Protein AF-A0A7D9DYB0-F1 (afdb_monomer_lite)

Secondary structure (DSSP, 8-state):
--TTS--SS--TTS-HHHHHHHHHHHH--SSSPPPHHHHHHHHHHHTS-TT-PPPPSSTTSPPPHHHHHHHHHHHHHHHHHHHHHHT-SSS---TTT-SSPPEE-TTT--EE-----HHHHHHHHHHHHHTT-STT--THHHHHHHT-GGG---HHHHHTTTTT-HHHHHHHT-HHHHHHHHHHT-HHHHHHHHHHHHHHHHHH-SS--HHHHHHHHHHHHHHHHHHH-TTTTT---GGG--TT-

Foldseek 3Di:
DPPVPFDPDDDPLDDRVLVVQLVCQQVVDPPHGDPSQVSLLVSLQVLAPPVDRFDFLDPPDDDDSVRSVVQVVVLSVLLVVLVVQQPDPPHHDDQLVDLDDADADPVPRDGDDDQDDLLVVLLVVLVCVLVPVQPPADLVLVVVLCVDVQLQQHPCLNNVVPSSDSVSSVSCLGPSSLVSCVVVVVVVNSLVSPLSNQQSVLSVPPDDDPVSSVVSVVSNVVSVCCPQPVCCVVGRNSSSTNPSD

Sequence (245 aa):
MDPNGNPIKRHPSVPLEDVICLHEFMSSGADEPMPFYNALLLLRRTLFPFCHDPYPWVKRRQETTGEVLKSLMAIYLYRARLQELKSNTDDPADFFNHMYQPEKDVRTNEVVHHREDHNHLLKRLISRLREGYIPNFDLRCLREALCDPSTGLTYEALTGKNKQSVPDCERMILRGVVQFLKMRGYKNEARVLEIFRQWHLAADGRGICEEDRSRYFKEMKDWILDNWMPWHMADSDYSFLDVNR

Organism: Paramuricea clavata (NCBI:txid317549)

pLDDT: mean 90.29, std 7.62, range [54.56, 98.25]

Structure (mmCIF, N/CA/C/O backbone):
data_AF-A0A7D9DYB0-F1
#
_entry.id   AF-A0A7D9DYB0-F1
#
loop_
_atom_site.group_PDB
_atom_site.id
_atom_site.type_symbol
_atom_site.label_atom_id
_atom_site.label_alt_id
_atom_site.label_comp_id
_atom_site.label_asym_id
_atom_site.label_entity_id
_atom_site.label_seq_id
_atom_site.pdbx_PDB_ins_code
_atom_site.Cartn_x
_atom_site.Cartn_y
_atom_site.Cartn_z
_atom_site.occupancy
_atom_site.B_iso_or_equiv
_atom_site.auth_seq_id
_atom_site.auth_comp_id
_atom_site.auth_asym_id
_atom_site.auth_atom_id
_atom_site.pdbx_PDB_model_num
ATOM 1 N N . MET A 1 1 ? 19.781 0.334 -32.903 1.00 60.47 1 MET A N 1
ATOM 2 C CA . MET A 1 1 ? 20.977 -0.280 -32.310 1.00 60.47 1 MET A CA 1
ATOM 3 C C . MET A 1 1 ? 22.211 0.296 -32.998 1.00 60.47 1 MET A C 1
ATOM 5 O O . MET A 1 1 ? 22.073 0.752 -34.129 1.00 60.47 1 MET A O 1
ATOM 9 N N . ASP A 1 2 ? 23.370 0.313 -32.349 1.00 68.94 2 ASP A N 1
ATOM 10 C CA . ASP A 1 2 ? 24.667 0.432 -33.016 1.00 68.94 2 ASP A CA 1
ATOM 11 C C . ASP A 1 2 ? 24.961 -0.871 -33.807 1.00 68.94 2 ASP A C 1
ATOM 13 O O . ASP A 1 2 ? 24.179 -1.827 -33.727 1.00 68.94 2 ASP A O 1
ATOM 17 N N . PRO A 1 3 ? 26.056 -0.943 -34.584 1.00 54.56 3 PRO A N 1
ATOM 18 C CA . PRO A 1 3 ? 26.417 -2.147 -35.341 1.00 54.56 3 PRO A CA 1
ATOM 19 C C . PRO A 1 3 ? 26.622 -3.409 -34.486 1.00 54.56 3 PRO A C 1
ATOM 21 O O . PRO A 1 3 ? 26.631 -4.507 -35.030 1.00 54.56 3 PRO A O 1
ATOM 24 N N . ASN A 1 4 ? 26.765 -3.259 -33.166 1.00 65.94 4 ASN A N 1
ATOM 25 C CA . ASN A 1 4 ? 26.957 -4.345 -32.208 1.00 65.94 4 ASN A CA 1
ATOM 26 C C . ASN A 1 4 ? 25.652 -4.747 -31.500 1.00 65.94 4 ASN A C 1
ATOM 28 O O . ASN A 1 4 ? 25.686 -5.569 -30.590 1.00 65.94 4 ASN A O 1
ATOM 32 N N . GLY A 1 5 ? 24.507 -4.167 -31.875 1.00 64.38 5 GLY A N 1
ATOM 33 C CA . GLY A 1 5 ? 23.230 -4.468 -31.229 1.00 64.38 5 GLY A CA 1
ATOM 34 C C . GLY A 1 5 ? 22.951 -3.654 -29.960 1.00 64.38 5 GLY A C 1
ATOM 35 O O . GLY A 1 5 ? 21.987 -3.955 -29.266 1.00 64.38 5 GLY A O 1
ATOM 36 N N . ASN A 1 6 ? 23.726 -2.605 -29.654 1.00 64.94 6 ASN A N 1
ATOM 37 C CA . ASN A 1 6 ? 23.511 -1.781 -28.458 1.00 64.94 6 ASN A CA 1
ATOM 38 C C . ASN A 1 6 ? 22.563 -0.594 -28.712 1.00 64.94 6 ASN A C 1
ATOM 40 O O . ASN A 1 6 ? 22.520 -0.049 -29.814 1.00 64.94 6 ASN A O 1
ATOM 44 N N . PRO A 1 7 ? 21.831 -0.090 -27.708 1.00 65.12 7 PRO A N 1
ATOM 45 C CA . PRO A 1 7 ? 20.996 1.105 -27.854 1.00 65.12 7 PRO A CA 1
ATOM 46 C C . PRO A 1 7 ? 21.817 2.374 -28.160 1.00 65.12 7 PRO A C 1
ATOM 48 O O . PRO A 1 7 ? 22.795 2.664 -27.480 1.00 65.12 7 PRO A O 1
ATOM 51 N N . ILE A 1 8 ? 21.381 3.184 -29.137 1.00 70.00 8 ILE A N 1
ATOM 52 C CA . ILE A 1 8 ? 22.093 4.410 -29.579 1.00 70.00 8 ILE A CA 1
ATOM 53 C C . ILE A 1 8 ? 22.034 5.533 -28.521 1.00 70.00 8 ILE A C 1
ATOM 55 O O . ILE A 1 8 ? 22.918 6.383 -28.445 1.00 70.00 8 ILE A O 1
ATOM 59 N N . LYS A 1 9 ? 20.986 5.550 -27.693 1.00 74.62 9 LYS A N 1
ATOM 60 C CA . LYS A 1 9 ? 20.855 6.415 -26.514 1.00 74.62 9 LYS A CA 1
ATOM 61 C C . LYS A 1 9 ? 20.347 5.563 -25.361 1.00 74.62 9 LYS A C 1
ATOM 63 O O . LYS A 1 9 ? 19.364 4.845 -25.530 1.00 74.62 9 LYS A O 1
ATOM 68 N N . ARG A 1 10 ? 21.002 5.659 -24.204 1.00 79.56 10 ARG A N 1
ATOM 69 C CA . ARG A 1 10 ? 20.662 4.890 -23.005 1.00 79.56 10 ARG A CA 1
ATOM 70 C C . ARG A 1 10 ? 20.347 5.832 -21.852 1.00 79.56 10 ARG A C 1
ATOM 72 O O . ARG A 1 10 ? 21.092 6.774 -21.598 1.00 79.56 10 ARG A O 1
ATOM 79 N N . HIS A 1 11 ? 19.247 5.561 -21.161 1.00 87.38 11 HIS A N 1
ATOM 80 C CA . HIS A 1 11 ? 18.980 6.172 -19.867 1.00 87.38 11 HIS A CA 1
ATOM 81 C C . HIS A 1 11 ? 19.749 5.385 -18.791 1.00 87.38 11 HIS A C 1
ATOM 83 O O . HIS A 1 11 ? 19.663 4.156 -18.807 1.00 87.38 11 HIS A O 1
ATOM 89 N N . PRO A 1 12 ? 20.480 6.032 -17.863 1.00 89.44 12 PRO A N 1
ATOM 90 C CA . PRO A 1 12 ? 21.361 5.342 -16.911 1.00 89.44 12 PRO A CA 1
ATOM 91 C C . PRO A 1 12 ? 20.626 4.323 -16.033 1.00 89.44 12 PRO A C 1
ATOM 93 O O . PRO A 1 12 ? 21.167 3.264 -15.742 1.00 89.44 12 PRO A O 1
ATOM 96 N N . SER A 1 13 ? 19.372 4.607 -15.673 1.00 92.56 13 SER A N 1
ATOM 97 C CA . SER A 1 13 ? 18.543 3.705 -14.862 1.00 92.56 13 SER A CA 1
ATOM 98 C C . SER A 1 13 ? 17.996 2.489 -15.616 1.00 92.56 13 SER A C 1
ATOM 100 O O . SER A 1 13 ? 17.453 1.606 -14.969 1.00 92.56 13 SER A O 1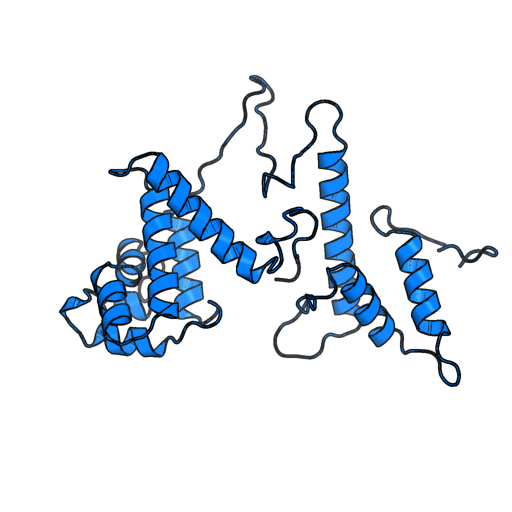
ATOM 102 N N . VAL A 1 14 ? 18.083 2.444 -16.953 1.00 92.75 14 VAL A N 1
ATOM 103 C CA . VAL A 1 14 ? 17.561 1.320 -17.749 1.00 92.75 14 VAL A CA 1
ATOM 104 C C . VAL A 1 14 ? 18.673 0.281 -17.942 1.00 92.75 14 VAL A C 1
ATOM 106 O O . VAL A 1 14 ? 19.694 0.593 -18.581 1.00 92.75 14 VAL A O 1
ATOM 109 N N . PRO A 1 15 ? 18.509 -0.944 -17.415 1.00 92.38 15 PRO A N 1
ATOM 110 C CA . PRO A 1 15 ? 19.485 -2.012 -17.590 1.00 92.38 15 PRO A CA 1
ATOM 111 C C . PRO A 1 15 ? 19.610 -2.424 -19.064 1.00 92.38 15 PRO A C 1
ATOM 113 O O . PRO A 1 15 ? 18.649 -2.345 -19.829 1.00 92.38 15 PRO A O 1
ATOM 116 N N . LEU A 1 16 ? 20.817 -2.790 -19.501 1.00 90.62 16 LEU A N 1
ATOM 117 C CA . LEU A 1 16 ? 21.058 -3.149 -20.906 1.00 90.62 16 LEU A CA 1
ATOM 118 C C . LEU A 1 16 ? 20.467 -4.530 -21.202 1.00 90.62 16 LEU A C 1
ATOM 120 O O . LEU A 1 16 ? 19.865 -4.735 -22.252 1.00 90.62 16 LEU A O 1
ATOM 124 N N . GLU A 1 17 ? 20.606 -5.433 -20.238 1.00 92.62 17 GLU A N 1
ATOM 125 C CA . GLU A 1 17 ? 20.022 -6.765 -20.194 1.00 92.62 17 GLU A CA 1
ATOM 126 C C . GLU A 1 17 ? 18.514 -6.745 -20.464 1.00 92.62 17 GLU A C 1
ATOM 128 O O . GLU A 1 17 ? 18.034 -7.541 -21.264 1.00 92.62 17 GLU A O 1
ATOM 133 N N . ASP A 1 18 ? 17.782 -5.771 -19.922 1.00 93.94 18 ASP A N 1
ATOM 134 C CA . ASP A 1 18 ? 16.338 -5.650 -20.131 1.00 93.94 18 ASP A CA 1
ATOM 135 C C . ASP A 1 18 ? 15.993 -5.205 -21.559 1.00 93.94 18 ASP A C 1
ATOM 137 O O . ASP A 1 18 ? 14.972 -5.608 -22.117 1.00 93.94 18 ASP A O 1
ATOM 141 N N . VAL A 1 19 ? 16.853 -4.399 -22.193 1.00 91.44 19 VAL A N 1
ATOM 142 C CA . VAL A 1 19 ? 16.679 -4.002 -23.600 1.00 91.44 19 VAL A CA 1
ATOM 143 C C . VAL A 1 19 ? 16.970 -5.172 -24.541 1.00 91.44 19 VAL A C 1
ATOM 145 O O . VAL A 1 19 ? 16.268 -5.343 -25.539 1.00 91.44 19 VAL A O 1
ATOM 148 N N . ILE A 1 20 ? 17.978 -5.985 -24.216 1.00 90.31 20 ILE A N 1
ATOM 149 C CA . ILE A 1 20 ? 18.292 -7.218 -24.947 1.00 90.31 20 ILE A CA 1
ATOM 150 C C . ILE A 1 20 ? 17.139 -8.216 -24.790 1.00 90.31 20 ILE A C 1
ATOM 152 O O . ILE A 1 20 ? 16.608 -8.689 -25.791 1.00 90.31 20 ILE A O 1
ATOM 156 N N . CYS A 1 21 ? 16.674 -8.445 -23.562 1.00 92.12 21 CYS A N 1
ATOM 157 C CA . CYS A 1 21 ? 15.552 -9.330 -23.257 1.00 92.12 21 CYS A CA 1
ATOM 158 C C . CYS A 1 21 ? 14.273 -8.913 -24.006 1.00 92.12 21 CYS A C 1
ATOM 160 O O . CYS A 1 21 ? 13.581 -9.744 -24.594 1.00 92.12 21 CYS A O 1
ATOM 162 N N . LEU A 1 22 ? 13.991 -7.607 -24.086 1.00 92.75 22 LEU A N 1
ATOM 163 C CA . LEU A 1 22 ? 12.877 -7.085 -24.880 1.00 92.75 22 LEU A CA 1
ATOM 164 C C . LEU A 1 22 ? 13.001 -7.438 -26.367 1.00 92.75 22 LEU A C 1
ATOM 166 O O . LEU A 1 22 ? 12.015 -7.822 -26.998 1.00 92.75 22 LEU A O 1
ATOM 170 N N . HIS A 1 23 ? 14.203 -7.303 -26.929 1.00 90.12 23 HIS A N 1
ATOM 171 C CA . HIS A 1 23 ? 14.472 -7.658 -28.320 1.00 90.12 23 HIS A CA 1
ATOM 172 C C . HIS A 1 23 ? 14.309 -9.164 -28.566 1.00 90.12 23 HIS A C 1
ATOM 174 O O . HIS A 1 23 ? 13.719 -9.558 -29.575 1.00 90.12 23 HIS A O 1
ATOM 180 N N . GLU A 1 24 ? 14.769 -9.997 -27.635 1.00 90.56 24 GLU A N 1
ATOM 181 C CA . GLU A 1 24 ? 14.596 -11.450 -27.681 1.00 90.56 24 GLU A CA 1
ATOM 182 C C . GLU A 1 24 ? 13.116 -11.839 -27.641 1.00 90.56 24 GLU A C 1
ATOM 184 O O . GLU A 1 24 ? 12.671 -12.608 -28.490 1.00 90.56 24 GLU A O 1
ATOM 189 N N . PHE A 1 25 ? 12.312 -11.252 -26.748 1.00 91.31 25 PHE A N 1
ATOM 190 C CA . PHE A 1 25 ? 10.867 -11.502 -26.717 1.00 91.31 25 PHE A CA 1
ATOM 191 C C . PHE A 1 25 ? 10.197 -11.185 -28.049 1.00 91.31 25 PHE A C 1
ATOM 193 O O . PHE A 1 25 ? 9.413 -11.991 -28.546 1.00 91.31 25 PHE A O 1
ATOM 200 N N . MET A 1 26 ? 10.551 -10.058 -28.668 1.00 91.56 26 MET A N 1
ATOM 201 C CA . MET A 1 26 ? 10.032 -9.685 -29.985 1.00 91.56 26 MET A CA 1
ATOM 202 C C . MET A 1 26 ? 10.457 -10.654 -31.094 1.00 91.56 26 MET A C 1
ATOM 204 O O . MET A 1 26 ? 9.690 -10.874 -32.028 1.00 91.56 26 MET A O 1
ATOM 208 N N . SER A 1 27 ? 11.654 -11.236 -30.989 1.00 87.06 27 SER A N 1
ATOM 209 C CA . SER A 1 27 ? 12.279 -12.039 -32.052 1.00 87.06 27 SER A CA 1
ATOM 210 C C . SER A 1 27 ? 12.111 -13.555 -31.874 1.00 87.06 27 SER A C 1
ATOM 212 O O . SER A 1 27 ? 12.400 -14.310 -32.794 1.00 87.06 27 SER A O 1
ATOM 214 N N . SER A 1 28 ? 11.650 -14.010 -30.705 1.00 78.50 28 SER A N 1
ATOM 215 C CA . SER A 1 28 ? 11.552 -15.431 -30.323 1.00 78.50 28 SER A CA 1
ATOM 216 C C . SER A 1 28 ? 10.377 -16.207 -30.941 1.00 78.50 28 SER A C 1
ATOM 218 O O . SER A 1 28 ? 10.276 -17.419 -30.748 1.00 78.50 28 SER A O 1
ATOM 220 N N . GLY A 1 29 ? 9.485 -15.548 -31.685 1.00 68.06 29 GLY A N 1
ATOM 221 C CA . GLY A 1 29 ? 8.368 -16.207 -32.362 1.00 68.06 29 GLY A CA 1
ATOM 222 C C . GLY A 1 29 ? 8.821 -16.946 -33.623 1.00 68.06 29 GLY A C 1
ATOM 223 O O . GLY A 1 29 ? 9.336 -16.320 -34.543 1.00 68.06 29 GLY A O 1
ATOM 224 N N . ALA A 1 30 ? 8.617 -18.269 -33.668 1.00 62.41 30 ALA A N 1
ATOM 225 C CA . ALA A 1 30 ? 9.051 -19.125 -34.780 1.00 62.41 30 ALA A CA 1
ATOM 226 C C . ALA A 1 30 ? 8.387 -18.775 -36.129 1.00 62.41 30 ALA A C 1
ATOM 228 O O . ALA A 1 30 ? 9.033 -18.913 -37.163 1.00 62.41 30 ALA A O 1
ATOM 229 N N . ASP A 1 31 ? 7.142 -18.279 -36.104 1.00 68.69 31 ASP A N 1
ATOM 230 C CA . ASP A 1 31 ? 6.355 -17.963 -37.308 1.00 68.69 31 ASP A CA 1
ATOM 231 C C . ASP A 1 31 ? 5.885 -16.495 -37.379 1.00 68.69 31 ASP A C 1
ATOM 233 O O . ASP A 1 31 ? 5.639 -15.978 -38.468 1.00 68.69 31 ASP A O 1
ATOM 237 N N . GLU A 1 32 ? 5.786 -15.789 -36.244 1.00 77.62 32 GLU A N 1
ATOM 238 C CA . GLU A 1 32 ? 5.392 -14.374 -36.197 1.00 77.62 32 GLU A CA 1
ATOM 239 C C . GLU A 1 32 ? 6.063 -13.653 -35.010 1.00 77.62 32 GLU A C 1
ATOM 241 O O . GLU A 1 32 ? 6.021 -14.162 -33.884 1.00 77.62 32 GLU A O 1
ATOM 246 N N . PRO A 1 33 ? 6.689 -12.476 -35.219 1.00 82.56 33 PRO A N 1
ATOM 247 C CA . PRO A 1 33 ? 7.323 -11.723 -34.142 1.00 82.56 33 PRO A CA 1
ATOM 248 C C . PRO A 1 33 ? 6.292 -11.241 -33.119 1.00 82.56 33 PRO A C 1
ATOM 250 O O . PRO A 1 33 ? 5.197 -10.791 -33.464 1.00 82.56 33 PRO A O 1
ATOM 253 N N . MET A 1 34 ? 6.657 -11.279 -31.837 1.00 90.06 34 MET A N 1
ATOM 254 C CA . MET A 1 34 ? 5.759 -10.836 -30.775 1.00 90.06 34 MET A CA 1
ATOM 255 C C . MET A 1 34 ? 5.505 -9.324 -30.884 1.00 90.06 34 MET A C 1
ATOM 257 O O . MET A 1 34 ? 6.462 -8.542 -30.949 1.00 90.06 34 MET A O 1
ATOM 261 N N . PRO A 1 35 ? 4.236 -8.870 -30.819 1.00 92.69 35 PRO A N 1
ATOM 262 C CA . PRO A 1 35 ? 3.929 -7.449 -30.784 1.00 92.69 35 PRO A CA 1
ATOM 263 C C . PRO A 1 35 ? 4.646 -6.750 -29.628 1.00 92.69 35 PRO A C 1
ATOM 265 O O . PRO A 1 35 ? 4.616 -7.222 -28.491 1.00 92.69 35 PRO A O 1
ATOM 268 N N . PHE A 1 36 ? 5.217 -5.576 -29.901 1.00 93.50 36 PHE A N 1
ATOM 269 C CA . PHE A 1 36 ? 5.986 -4.793 -28.926 1.00 93.50 36 PHE A CA 1
ATOM 270 C C . PHE A 1 36 ? 5.252 -4.591 -27.593 1.00 93.50 36 PHE A C 1
ATOM 272 O O . PHE A 1 36 ? 5.843 -4.705 -26.525 1.00 93.50 36 PHE A O 1
ATOM 279 N N . TYR A 1 37 ? 3.941 -4.349 -27.650 1.00 95.00 37 TYR A N 1
ATOM 280 C CA . TYR A 1 37 ? 3.098 -4.220 -26.463 1.00 95.00 37 TYR A CA 1
ATOM 281 C C . TYR A 1 37 ? 3.145 -5.463 -25.555 1.00 95.00 37 TYR A C 1
ATOM 283 O O . TYR A 1 37 ? 3.337 -5.332 -24.349 1.00 95.00 37 TYR A O 1
ATOM 291 N N . ASN A 1 38 ? 3.031 -6.663 -26.130 1.00 94.31 38 ASN A N 1
ATOM 292 C CA . ASN A 1 38 ? 3.068 -7.917 -25.375 1.00 94.31 38 ASN A CA 1
ATOM 293 C C . ASN A 1 38 ? 4.468 -8.175 -24.808 1.00 94.31 38 ASN A C 1
ATOM 295 O O . ASN A 1 38 ? 4.595 -8.568 -23.650 1.00 94.31 38 ASN A O 1
ATOM 299 N N . ALA A 1 39 ? 5.512 -7.875 -25.586 1.00 94.94 39 ALA A N 1
ATOM 300 C CA . ALA A 1 39 ? 6.895 -7.998 -25.136 1.00 94.94 39 ALA A CA 1
ATOM 301 C C . ALA A 1 39 ? 7.189 -7.079 -23.933 1.00 94.94 39 ALA A C 1
ATOM 303 O O . ALA A 1 39 ? 7.841 -7.500 -22.981 1.00 94.94 39 ALA A O 1
ATOM 304 N N . LEU A 1 40 ? 6.642 -5.856 -23.915 1.00 95.88 40 LEU A N 1
ATOM 305 C CA . LEU A 1 40 ? 6.748 -4.951 -22.765 1.00 95.88 40 LEU A CA 1
ATOM 306 C C . LEU A 1 40 ? 6.014 -5.471 -21.524 1.00 95.88 40 LEU A C 1
ATOM 308 O O . LEU A 1 40 ? 6.510 -5.303 -20.411 1.00 95.88 40 LEU A O 1
ATOM 312 N N . LEU A 1 41 ? 4.837 -6.082 -21.692 1.00 94.88 41 LEU A N 1
ATOM 313 C CA . LEU A 1 41 ? 4.105 -6.687 -20.576 1.00 94.88 41 LEU A CA 1
ATOM 314 C C . LEU A 1 41 ? 4.886 -7.859 -19.969 1.00 94.88 41 LEU A C 1
ATOM 316 O O . LEU A 1 41 ? 4.975 -7.950 -18.744 1.00 94.88 41 LEU A O 1
ATOM 320 N N . LEU A 1 42 ? 5.486 -8.707 -20.812 1.00 94.19 42 LEU A N 1
ATOM 321 C CA . LEU A 1 42 ? 6.358 -9.795 -20.364 1.00 94.19 42 LEU A CA 1
ATOM 322 C C . LEU A 1 42 ? 7.604 -9.263 -19.662 1.00 94.19 42 LEU A C 1
ATOM 324 O O . LEU A 1 42 ? 7.902 -9.710 -18.560 1.00 94.19 42 LEU A O 1
ATOM 328 N N . LEU A 1 43 ? 8.276 -8.258 -20.228 1.00 95.62 43 LEU A N 1
ATOM 329 C CA . LEU A 1 43 ? 9.422 -7.628 -19.575 1.00 95.62 43 LEU A CA 1
ATOM 330 C C . LEU A 1 43 ? 9.040 -7.043 -18.212 1.00 95.62 43 LEU A C 1
ATOM 332 O O . LEU A 1 43 ? 9.721 -7.277 -17.225 1.00 95.62 43 LEU A O 1
ATOM 336 N N . ARG A 1 44 ? 7.913 -6.329 -18.101 1.00 95.31 44 ARG A N 1
ATOM 337 C CA . ARG A 1 44 ? 7.466 -5.813 -16.798 1.00 95.31 44 ARG A CA 1
ATOM 338 C C . ARG A 1 44 ? 7.232 -6.945 -15.800 1.00 95.31 44 ARG A C 1
ATOM 340 O O . ARG A 1 44 ? 7.496 -6.771 -14.615 1.00 95.31 44 ARG A O 1
ATOM 347 N N . ARG A 1 45 ? 6.745 -8.096 -16.266 1.00 93.50 45 ARG A N 1
ATOM 348 C CA . ARG A 1 45 ? 6.485 -9.266 -15.429 1.00 93.50 45 ARG A CA 1
ATOM 349 C C . ARG A 1 45 ? 7.758 -9.917 -14.890 1.00 93.50 45 ARG A C 1
ATOM 351 O O . ARG A 1 45 ? 7.742 -10.351 -13.739 1.00 93.50 45 ARG A O 1
ATOM 358 N N . THR A 1 46 ? 8.833 -9.974 -15.680 1.00 93.38 46 THR A N 1
ATOM 359 C CA . THR A 1 46 ? 10.114 -10.564 -15.246 1.00 93.38 46 THR A CA 1
ATOM 360 C C . THR A 1 46 ? 10.794 -9.755 -14.148 1.00 93.38 46 THR A C 1
ATOM 362 O O . THR A 1 46 ? 11.605 -10.298 -13.404 1.00 93.38 46 THR A O 1
ATOM 365 N N . LEU A 1 47 ? 10.426 -8.480 -13.986 1.00 92.75 47 LEU A N 1
ATOM 366 C CA . LEU A 1 47 ? 10.942 -7.629 -12.917 1.00 92.75 47 LEU A CA 1
ATOM 367 C C . LEU A 1 47 ? 10.428 -8.022 -11.522 1.00 92.75 47 LEU A C 1
ATOM 369 O O . LEU A 1 47 ? 10.936 -7.476 -10.545 1.00 92.75 47 LEU A O 1
ATOM 373 N N . PHE A 1 48 ? 9.454 -8.925 -11.401 1.00 91.88 48 PHE A N 1
ATOM 374 C CA . PHE A 1 48 ? 8.857 -9.344 -10.129 1.00 91.88 48 PHE A CA 1
ATOM 375 C C . PHE A 1 48 ? 8.908 -10.869 -9.955 1.00 91.88 48 PHE A C 1
ATOM 377 O O . PHE A 1 48 ? 8.999 -11.596 -10.949 1.00 91.88 48 PHE A O 1
ATOM 384 N N . PRO A 1 49 ? 8.808 -11.390 -8.715 1.00 89.44 49 PRO A N 1
ATOM 385 C CA . PRO A 1 49 ? 8.781 -12.830 -8.472 1.00 89.44 49 PRO A CA 1
ATOM 386 C C . PRO A 1 49 ? 7.686 -13.544 -9.263 1.00 89.44 49 PRO A C 1
ATOM 388 O O . PRO A 1 49 ? 6.608 -12.995 -9.493 1.00 89.44 49 PRO A O 1
ATOM 391 N N . PHE A 1 50 ? 7.925 -14.804 -9.637 1.00 82.94 50 PHE A N 1
ATOM 392 C CA . PHE A 1 50 ? 7.027 -15.580 -10.507 1.00 82.94 50 PHE A CA 1
ATOM 393 C C . PHE A 1 50 ? 5.586 -15.707 -9.977 1.00 82.94 50 PHE A C 1
ATOM 395 O O . PHE A 1 50 ? 4.683 -16.005 -10.750 1.00 82.94 50 PHE A O 1
ATOM 402 N N . CYS A 1 51 ? 5.340 -15.472 -8.687 1.00 80.69 51 CYS A N 1
ATOM 403 C CA . CYS A 1 51 ? 4.014 -15.521 -8.072 1.00 80.69 51 CYS A CA 1
ATOM 404 C C . CYS A 1 51 ? 3.235 -14.190 -8.109 1.00 80.69 51 CYS A C 1
ATOM 406 O O . CYS A 1 51 ? 2.092 -14.169 -7.658 1.00 80.69 51 CYS A O 1
ATOM 408 N N . HIS A 1 52 ? 3.809 -13.098 -8.635 1.00 88.69 52 HIS A N 1
ATOM 409 C CA . HIS A 1 52 ? 3.173 -11.773 -8.652 1.00 88.69 52 HIS A CA 1
ATOM 410 C C . HIS A 1 52 ? 3.063 -11.152 -10.041 1.00 88.69 52 HIS A C 1
ATOM 412 O O . HIS A 1 52 ? 4.070 -10.816 -10.663 1.00 88.69 52 HIS A O 1
ATOM 418 N N . ASP A 1 53 ? 1.833 -10.908 -10.483 1.00 89.44 53 ASP A N 1
ATOM 419 C CA . ASP A 1 53 ? 1.580 -10.096 -11.669 1.00 89.44 53 ASP A CA 1
ATOM 420 C C . ASP A 1 53 ? 1.584 -8.605 -11.285 1.00 89.44 53 ASP A C 1
ATOM 422 O O . ASP A 1 53 ? 0.777 -8.194 -10.444 1.00 89.44 53 ASP A O 1
ATOM 426 N N . PRO A 1 54 ? 2.460 -7.776 -11.887 1.00 90.56 54 PRO A N 1
ATOM 427 C CA . PRO A 1 54 ? 2.578 -6.374 -11.522 1.00 90.56 54 PRO A CA 1
ATOM 428 C C . PRO A 1 54 ? 1.295 -5.604 -11.807 1.00 90.56 54 PRO A C 1
ATOM 430 O O . PRO A 1 54 ? 0.633 -5.812 -12.831 1.00 90.56 54 PRO A O 1
ATOM 433 N N . TYR A 1 55 ? 0.967 -4.668 -10.919 1.00 90.62 55 TYR A N 1
ATOM 434 C CA . TYR A 1 55 ? -0.211 -3.833 -11.082 1.00 90.62 55 TYR A CA 1
ATOM 435 C C . TYR A 1 55 ? -0.109 -2.975 -12.352 1.00 90.62 55 TYR A C 1
ATOM 437 O O . TYR A 1 55 ? 0.955 -2.433 -12.666 1.00 90.62 55 TYR A O 1
ATOM 445 N N . PRO A 1 56 ? -1.219 -2.811 -13.094 1.00 92.00 56 PRO A N 1
ATOM 446 C CA . PRO A 1 56 ? -1.234 -1.932 -14.249 1.00 92.00 56 PRO A CA 1
ATOM 447 C C . PRO A 1 56 ? -1.110 -0.472 -13.801 1.00 92.00 56 PRO A C 1
ATOM 449 O O . PRO A 1 56 ? -1.675 -0.073 -12.781 1.00 92.00 56 PRO A O 1
ATOM 452 N N . TRP A 1 57 ? -0.460 0.349 -14.625 1.00 91.69 57 TRP A N 1
ATOM 453 C CA . TRP A 1 57 ? -0.346 1.799 -14.456 1.00 91.69 57 TRP A CA 1
ATOM 454 C C . TRP A 1 57 ? -1.713 2.480 -14.354 1.00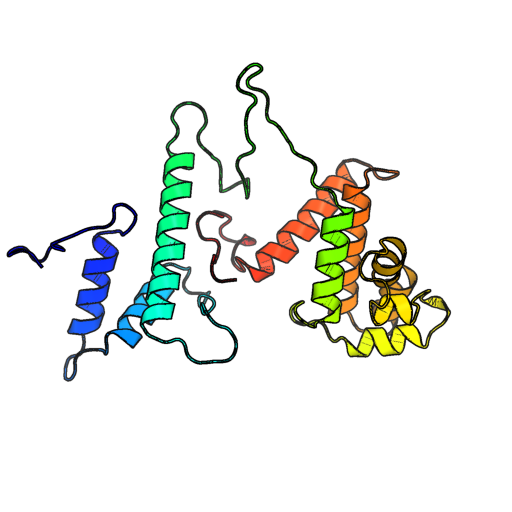 91.69 57 TRP A C 1
ATOM 456 O O . TRP A 1 57 ? -1.896 3.444 -13.612 1.00 91.69 57 TRP A O 1
ATOM 466 N N . VAL A 1 58 ? -2.697 1.974 -15.108 1.00 88.81 58 VAL A N 1
ATOM 467 C CA . VAL A 1 58 ? -4.083 2.449 -15.077 1.00 88.81 58 VAL A CA 1
ATOM 468 C C . VAL A 1 58 ? -5.017 1.310 -14.702 1.00 88.81 58 VAL A C 1
ATOM 470 O O . VAL A 1 58 ? -5.060 0.268 -15.350 1.00 88.81 58 VAL A O 1
ATOM 473 N N . LYS A 1 59 ? -5.821 1.528 -13.660 1.00 85.06 59 LYS A N 1
ATOM 474 C CA . LYS A 1 59 ? -6.800 0.547 -13.177 1.00 85.06 59 LYS A CA 1
ATOM 475 C C . LYS A 1 59 ? -8.050 0.548 -14.072 1.00 85.06 59 LYS A C 1
ATOM 477 O O . LYS A 1 59 ? -8.465 1.593 -14.569 1.00 85.06 59 LYS A O 1
ATOM 482 N N . ARG A 1 60 ? -8.708 -0.616 -14.183 1.00 86.19 60 ARG A N 1
ATOM 483 C CA . ARG A 1 60 ? -10.039 -0.828 -14.806 1.00 86.19 60 ARG A CA 1
ATOM 484 C C . ARG A 1 60 ? -10.119 -0.713 -16.335 1.00 86.19 60 ARG A C 1
ATOM 486 O O . ARG A 1 60 ? -11.220 -0.770 -16.874 1.00 86.19 60 ARG A O 1
ATOM 493 N N . ARG A 1 61 ? -8.993 -0.585 -17.038 1.00 92.00 61 ARG A N 1
ATOM 494 C CA . ARG A 1 61 ? -8.940 -0.711 -18.500 1.00 92.00 61 ARG A CA 1
ATOM 495 C C . ARG A 1 61 ? -7.609 -1.286 -18.952 1.00 92.00 61 ARG A C 1
ATOM 497 O O . ARG A 1 61 ? -6.655 -1.310 -18.182 1.00 92.00 61 ARG A O 1
ATOM 504 N N . GLN A 1 62 ? -7.554 -1.689 -20.214 1.00 91.88 62 GLN A N 1
ATOM 505 C CA . GLN A 1 62 ? -6.301 -2.056 -20.850 1.00 91.88 62 GLN A CA 1
ATOM 506 C C . GLN A 1 62 ? -5.378 -0.833 -20.960 1.00 91.88 62 GLN A C 1
ATOM 508 O O . GLN A 1 62 ? -5.813 0.278 -21.293 1.00 91.88 62 GLN A O 1
ATOM 513 N N . GLU A 1 63 ? -4.105 -1.043 -20.643 1.00 94.69 63 GLU A N 1
ATOM 514 C CA . GLU A 1 63 ? -3.055 -0.039 -20.788 1.00 94.69 63 GLU A CA 1
ATOM 515 C C . GLU A 1 63 ? -2.669 0.127 -22.256 1.00 94.69 63 GLU A C 1
ATOM 517 O O . GLU A 1 63 ? -2.640 -0.835 -23.021 1.00 94.69 63 GLU A O 1
ATOM 522 N N . THR A 1 64 ? -2.308 1.346 -22.632 1.00 96.38 64 THR A N 1
ATOM 523 C CA . THR A 1 64 ? -1.623 1.631 -23.896 1.00 96.38 64 THR A CA 1
ATOM 524 C C . THR A 1 64 ? -0.131 1.310 -23.783 1.00 96.38 64 THR A C 1
ATOM 526 O O . THR A 1 64 ? 0.431 1.296 -22.688 1.00 96.38 64 THR A O 1
ATOM 529 N N . THR A 1 65 ? 0.561 1.147 -24.913 1.00 96.44 65 THR A N 1
ATOM 530 C CA . THR A 1 65 ? 2.028 0.976 -24.949 1.00 96.44 65 THR A CA 1
ATOM 531 C C . THR A 1 65 ? 2.766 2.065 -24.165 1.00 96.44 65 THR A C 1
ATOM 533 O O . THR A 1 65 ? 3.692 1.773 -23.412 1.00 96.44 65 THR A O 1
ATOM 536 N N . GLY A 1 66 ? 2.335 3.325 -24.289 1.00 96.69 66 GLY A N 1
ATOM 537 C CA . GLY A 1 66 ? 2.946 4.444 -23.568 1.00 96.69 66 GLY A CA 1
ATOM 538 C C . GLY A 1 66 ? 2.780 4.358 -22.048 1.00 96.69 66 GLY A C 1
ATOM 539 O O . GLY A 1 66 ? 3.635 4.841 -21.314 1.00 96.69 66 GLY A O 1
ATOM 540 N N . GLU A 1 67 ? 1.709 3.737 -21.559 1.00 96.31 67 GLU A N 1
ATOM 541 C CA . GLU A 1 67 ? 1.467 3.547 -20.123 1.00 96.31 67 GLU A CA 1
ATOM 542 C C . GLU A 1 67 ? 2.314 2.415 -19.552 1.00 96.31 67 GLU A C 1
ATOM 544 O O . GLU A 1 67 ? 2.918 2.590 -18.496 1.00 96.31 67 GLU A O 1
ATOM 549 N N . VAL A 1 68 ? 2.463 1.314 -20.293 1.00 96.44 68 VAL A N 1
ATOM 550 C CA . VAL A 1 68 ? 3.381 0.232 -19.910 1.00 96.44 68 VAL A CA 1
ATOM 551 C C . VAL A 1 68 ? 4.828 0.740 -19.870 1.00 96.44 68 VAL A C 1
ATOM 553 O O . VAL A 1 68 ? 5.559 0.448 -18.927 1.00 96.44 68 VAL A O 1
ATOM 556 N N . LEU A 1 69 ? 5.236 1.577 -20.833 1.00 95.62 69 LEU A N 1
ATOM 557 C CA . LEU A 1 69 ? 6.562 2.210 -20.823 1.00 95.62 69 LEU A CA 1
ATOM 558 C C . LEU A 1 69 ? 6.767 3.146 -19.623 1.00 95.62 69 LEU A C 1
ATOM 560 O O . LEU A 1 69 ? 7.844 3.140 -19.030 1.00 95.62 69 LEU A O 1
ATOM 564 N N . LYS A 1 70 ? 5.751 3.932 -19.236 1.00 95.69 70 LYS A N 1
ATOM 565 C CA . LYS A 1 70 ? 5.809 4.768 -18.021 1.00 95.69 70 LYS A CA 1
ATOM 566 C C . LYS A 1 70 ? 5.966 3.917 -16.763 1.00 95.69 70 LYS A C 1
ATOM 568 O O . LYS A 1 70 ? 6.789 4.250 -15.919 1.00 95.69 70 LYS A O 1
ATOM 573 N N . SER A 1 71 ? 5.222 2.816 -16.679 1.00 95.50 71 SER A N 1
ATOM 574 C CA . SER A 1 71 ? 5.305 1.845 -15.587 1.00 95.50 71 SER A CA 1
ATOM 575 C C . SER A 1 71 ? 6.705 1.239 -15.462 1.00 95.50 71 SER A C 1
ATOM 577 O O . SER A 1 71 ? 7.305 1.300 -14.392 1.00 95.50 71 SER A O 1
ATOM 579 N N . LEU A 1 72 ? 7.276 0.747 -16.567 1.00 95.81 72 LEU A N 1
ATOM 580 C CA . LEU A 1 72 ? 8.651 0.237 -16.604 1.00 95.81 72 LEU A CA 1
ATOM 581 C C . LEU A 1 72 ? 9.669 1.299 -16.180 1.00 95.81 72 LEU A C 1
ATOM 583 O O . LEU A 1 72 ? 10.520 1.041 -15.335 1.00 95.81 72 LEU A O 1
ATOM 587 N N . MET A 1 73 ? 9.554 2.514 -16.720 1.00 95.62 73 MET A N 1
ATOM 588 C CA . MET A 1 73 ? 10.457 3.606 -16.362 1.00 95.62 73 MET A CA 1
ATOM 589 C C . MET A 1 73 ? 10.363 3.963 -14.874 1.00 95.62 73 MET A C 1
ATOM 591 O O . MET A 1 73 ? 11.389 4.188 -14.241 1.00 95.62 73 MET A O 1
ATOM 595 N N . ALA A 1 74 ? 9.159 3.982 -14.295 1.00 95.38 74 ALA A N 1
ATOM 596 C CA . ALA A 1 74 ? 8.975 4.224 -12.868 1.00 95.38 74 ALA A CA 1
ATOM 597 C C . ALA A 1 74 ? 9.663 3.145 -12.015 1.00 95.38 74 ALA A C 1
ATOM 599 O O . ALA A 1 74 ? 10.360 3.488 -11.060 1.00 95.38 74 ALA A O 1
ATOM 600 N N . ILE A 1 75 ? 9.538 1.866 -12.394 1.00 95.19 75 ILE A N 1
ATOM 601 C CA . ILE A 1 75 ? 10.228 0.751 -11.725 1.00 95.19 75 ILE A CA 1
ATOM 602 C C . ILE A 1 75 ? 11.749 0.938 -11.800 1.00 95.19 75 ILE A C 1
ATOM 604 O O . ILE A 1 75 ? 12.433 0.836 -10.782 1.00 95.19 75 ILE A O 1
ATOM 608 N N . TYR A 1 76 ? 12.285 1.257 -12.980 1.00 95.44 76 TYR A N 1
ATOM 609 C CA . TYR A 1 76 ? 13.723 1.455 -13.172 1.00 95.44 76 TYR A CA 1
ATOM 610 C C . TYR A 1 76 ? 14.274 2.646 -12.388 1.00 95.44 76 TYR A C 1
ATOM 612 O O . TYR A 1 76 ? 15.301 2.520 -11.725 1.00 95.44 76 TYR A O 1
ATOM 620 N N . LEU A 1 77 ? 13.590 3.791 -12.422 1.00 94.94 77 LEU A N 1
ATOM 621 C CA . LEU A 1 77 ? 13.987 4.977 -11.659 1.00 94.94 77 LEU A CA 1
ATOM 622 C C . LEU A 1 77 ? 13.966 4.703 -10.153 1.00 94.94 77 LEU A C 1
ATOM 624 O O . LEU A 1 77 ? 14.907 5.071 -9.451 1.00 94.94 77 LEU A O 1
ATOM 628 N N . TYR A 1 78 ? 12.925 4.022 -9.669 1.00 92.94 78 TYR A N 1
ATOM 629 C CA . TYR A 1 78 ? 12.820 3.620 -8.272 1.00 92.94 78 TYR A CA 1
ATOM 630 C C . TYR A 1 78 ? 13.985 2.716 -7.861 1.00 92.94 78 TYR A C 1
ATOM 632 O O . TYR A 1 78 ? 14.711 3.035 -6.922 1.00 92.94 78 TYR A O 1
ATOM 640 N N . ARG A 1 79 ? 14.230 1.631 -8.604 1.00 93.12 79 ARG A N 1
ATOM 641 C CA . ARG A 1 79 ? 15.306 0.681 -8.291 1.00 93.12 79 ARG A CA 1
ATOM 642 C C . ARG A 1 79 ? 16.686 1.314 -8.374 1.00 93.12 79 ARG A C 1
ATOM 644 O O . ARG A 1 79 ? 17.494 1.080 -7.484 1.00 93.12 79 ARG A O 1
ATOM 651 N N . ALA A 1 80 ? 16.943 2.146 -9.382 1.00 93.19 80 ALA A N 1
ATOM 652 C CA . ALA A 1 80 ? 18.203 2.876 -9.492 1.00 93.19 80 ALA A CA 1
ATOM 653 C C . ALA A 1 80 ? 18.438 3.762 -8.263 1.00 93.19 80 ALA A C 1
ATOM 655 O O . ALA A 1 80 ? 19.511 3.707 -7.665 1.00 93.19 80 ALA A O 1
ATOM 656 N N . ARG A 1 81 ? 17.410 4.497 -7.818 1.00 91.62 81 ARG A N 1
ATOM 657 C CA . ARG A 1 81 ? 17.509 5.334 -6.619 1.00 91.62 81 ARG A CA 1
ATOM 658 C C . ARG A 1 81 ? 17.804 4.519 -5.361 1.00 91.62 81 ARG A C 1
ATOM 660 O O . ARG A 1 81 ? 18.597 4.947 -4.528 1.00 91.62 81 ARG A O 1
ATOM 667 N N . LEU A 1 82 ? 17.191 3.348 -5.210 1.00 91.88 82 LEU A N 1
ATOM 668 C CA . LEU A 1 82 ? 17.482 2.478 -4.071 1.00 91.88 82 LEU A CA 1
ATOM 669 C C . LEU A 1 82 ? 18.885 1.880 -4.138 1.00 91.88 82 LEU A C 1
ATOM 671 O O . LEU A 1 82 ? 19.531 1.768 -3.103 1.00 91.88 82 LEU A O 1
ATOM 675 N N . GLN A 1 83 ? 19.380 1.536 -5.328 1.00 91.44 83 GLN A N 1
ATOM 676 C CA . GLN A 1 83 ? 20.750 1.047 -5.492 1.00 91.44 83 GLN A CA 1
ATOM 677 C C . GLN A 1 83 ? 21.788 2.120 -5.152 1.00 91.44 83 GLN A C 1
ATOM 679 O O . GLN A 1 83 ? 22.784 1.803 -4.506 1.00 91.44 83 GLN A O 1
ATOM 684 N N . GLU A 1 84 ? 21.538 3.388 -5.495 1.00 91.06 84 GLU A N 1
ATOM 685 C CA . GLU A 1 84 ? 22.374 4.513 -5.046 1.00 91.06 84 GLU A CA 1
ATOM 686 C C . GLU A 1 84 ? 22.447 4.582 -3.514 1.00 91.06 84 GLU A C 1
ATOM 688 O O . GLU A 1 84 ? 23.530 4.721 -2.953 1.00 91.06 84 GLU A O 1
ATOM 693 N N . LEU A 1 85 ? 21.304 4.436 -2.834 1.00 91.06 85 LEU A N 1
ATOM 694 C CA . LEU A 1 85 ? 21.235 4.452 -1.369 1.00 91.06 85 LEU A CA 1
ATOM 695 C C . LEU A 1 85 ? 21.900 3.218 -0.735 1.00 91.06 85 LEU A C 1
ATOM 697 O O . LEU A 1 85 ? 22.599 3.352 0.266 1.00 91.06 85 LEU A O 1
ATOM 701 N N . LYS A 1 86 ? 21.730 2.026 -1.324 1.00 91.62 86 LYS A N 1
ATOM 702 C CA . LYS A 1 86 ? 22.402 0.785 -0.890 1.00 91.62 86 LYS A CA 1
ATOM 703 C C . LYS A 1 86 ? 23.925 0.867 -1.061 1.00 91.62 86 LYS A C 1
ATOM 705 O O . LYS A 1 86 ? 24.657 0.277 -0.278 1.00 91.62 86 LYS A O 1
ATOM 710 N N . SER A 1 87 ? 24.394 1.596 -2.075 1.00 91.50 87 SER A N 1
ATOM 711 C CA . SER A 1 87 ? 25.817 1.703 -2.432 1.00 91.50 87 SER A CA 1
ATOM 712 C C . SER A 1 87 ? 26.561 2.826 -1.702 1.00 91.50 87 SER A C 1
ATOM 714 O O . SER A 1 87 ? 27.736 3.059 -1.988 1.00 91.50 87 SER A O 1
ATOM 716 N N . ASN A 1 88 ? 25.906 3.548 -0.787 1.00 88.12 88 ASN A N 1
ATOM 717 C CA . ASN A 1 88 ? 26.570 4.562 0.026 1.00 88.12 88 ASN A CA 1
ATOM 718 C C . ASN A 1 88 ? 27.636 3.900 0.920 1.00 88.12 88 ASN A C 1
ATOM 720 O O . ASN A 1 88 ? 27.337 2.960 1.652 1.00 88.12 88 ASN A O 1
ATOM 724 N N . THR A 1 89 ? 28.882 4.376 0.851 1.00 87.69 89 THR A N 1
ATOM 725 C CA . THR A 1 89 ? 30.019 3.781 1.572 1.00 87.69 89 THR A CA 1
ATOM 726 C C . THR A 1 89 ? 29.980 4.023 3.075 1.00 87.69 89 THR A C 1
ATOM 728 O O . THR A 1 89 ? 30.503 3.208 3.830 1.00 87.69 89 THR A O 1
ATOM 731 N N . ASP A 1 90 ? 29.370 5.127 3.500 1.00 85.94 90 ASP A N 1
ATOM 732 C CA . ASP A 1 90 ? 29.405 5.584 4.889 1.00 85.94 90 ASP A CA 1
ATOM 733 C C . ASP A 1 90 ? 28.135 5.177 5.650 1.00 85.94 90 ASP A C 1
ATOM 735 O O . ASP A 1 90 ? 28.169 4.961 6.861 1.00 85.94 90 ASP A O 1
ATOM 739 N N . ASP A 1 91 ? 27.011 5.071 4.937 1.00 85.31 91 ASP A N 1
ATOM 740 C CA . ASP A 1 91 ? 25.702 4.710 5.487 1.00 85.31 91 ASP A CA 1
ATOM 741 C C . ASP A 1 91 ? 24.852 3.954 4.450 1.00 85.31 91 ASP A C 1
ATOM 743 O O . ASP A 1 91 ? 23.925 4.528 3.868 1.00 85.31 91 ASP A O 1
ATOM 747 N N . PRO A 1 92 ? 25.183 2.686 4.153 1.00 90.19 92 PRO A N 1
ATOM 748 C CA . PRO A 1 92 ? 24.429 1.890 3.194 1.00 90.19 92 PRO A CA 1
ATOM 749 C C . PRO A 1 92 ? 23.010 1.641 3.709 1.00 90.19 92 PRO A C 1
ATOM 751 O O . PRO A 1 92 ? 22.810 1.151 4.822 1.00 90.19 92 PRO A O 1
ATOM 754 N N . ALA A 1 93 ? 22.012 1.958 2.885 1.00 90.88 93 ALA A N 1
ATOM 755 C CA . ALA A 1 93 ? 20.617 1.741 3.248 1.00 90.88 93 ALA A CA 1
ATOM 756 C C . ALA A 1 93 ? 20.258 0.246 3.289 1.00 90.88 93 ALA A C 1
ATOM 758 O O . ALA A 1 93 ? 20.535 -0.502 2.347 1.00 90.88 93 ALA A O 1
ATOM 759 N N . ASP A 1 94 ? 19.562 -0.172 4.347 1.00 90.19 94 ASP A N 1
ATOM 760 C CA . ASP A 1 94 ? 19.104 -1.551 4.535 1.00 90.19 94 ASP A CA 1
ATOM 761 C C . ASP A 1 94 ? 17.610 -1.696 4.213 1.00 90.19 94 ASP A C 1
ATOM 763 O O . ASP A 1 94 ? 16.736 -1.612 5.081 1.00 90.19 94 ASP A O 1
ATOM 767 N N . PHE A 1 95 ? 17.324 -1.962 2.937 1.00 90.94 95 PHE A N 1
ATOM 768 C CA . PHE A 1 95 ? 15.964 -2.227 2.465 1.00 90.94 95 PHE A CA 1
ATOM 769 C C . PHE A 1 95 ? 15.477 -3.664 2.693 1.00 90.94 95 PHE A C 1
ATOM 771 O O . PHE A 1 95 ? 14.370 -3.983 2.271 1.00 90.94 95 PHE A O 1
ATOM 778 N N . PHE A 1 96 ? 16.253 -4.524 3.359 1.00 88.62 96 PHE A N 1
ATOM 779 C CA . PHE A 1 96 ? 15.754 -5.826 3.817 1.00 88.62 96 PHE A CA 1
ATOM 780 C C . PHE A 1 96 ? 15.017 -5.689 5.148 1.00 88.62 96 PHE A C 1
ATOM 782 O O . PHE A 1 96 ? 13.981 -6.324 5.364 1.00 88.62 96 PHE A O 1
ATOM 789 N N . ASN A 1 97 ? 15.539 -4.839 6.036 1.00 84.75 97 ASN A N 1
ATOM 790 C CA . ASN A 1 97 ? 14.966 -4.614 7.360 1.00 84.75 97 ASN A CA 1
ATOM 791 C C . ASN A 1 97 ? 14.064 -3.372 7.424 1.00 84.75 97 ASN A C 1
ATOM 793 O O . ASN A 1 97 ? 13.126 -3.334 8.231 1.00 84.75 97 ASN A O 1
ATOM 797 N N . HIS A 1 98 ? 14.285 -2.374 6.562 1.00 86.31 98 HIS A N 1
ATOM 798 C CA . HIS A 1 98 ? 13.594 -1.086 6.631 1.00 86.31 98 HIS A CA 1
ATOM 799 C C . HIS A 1 98 ? 12.961 -0.686 5.295 1.00 86.31 98 HIS A C 1
ATOM 801 O O . HIS A 1 98 ? 13.586 -0.733 4.247 1.00 86.31 98 HIS A O 1
ATOM 807 N N . MET A 1 99 ? 11.704 -0.231 5.313 1.00 83.88 99 MET A N 1
ATOM 808 C CA . MET A 1 99 ? 11.046 0.274 4.094 1.00 83.88 99 MET A CA 1
ATOM 809 C C . MET A 1 99 ? 11.574 1.647 3.646 1.00 83.88 99 MET A C 1
ATOM 811 O O . MET A 1 99 ? 11.317 2.066 2.520 1.00 83.88 99 MET A O 1
ATOM 815 N N . TYR A 1 100 ? 12.267 2.368 4.528 1.00 83.75 100 TYR A N 1
ATOM 816 C CA . TYR A 1 100 ? 12.839 3.681 4.257 1.00 83.75 100 TYR A CA 1
ATOM 817 C C . TYR A 1 100 ? 14.154 3.847 5.023 1.00 83.75 100 TYR A C 1
ATOM 819 O O . TYR A 1 100 ? 14.305 3.295 6.113 1.00 83.75 100 TYR A O 1
ATOM 827 N N . GLN A 1 101 ? 15.071 4.637 4.466 1.00 83.12 101 GLN A N 1
ATOM 828 C CA . GLN A 1 101 ? 16.246 5.139 5.175 1.00 83.12 101 GLN A CA 1
ATOM 829 C C . GLN A 1 101 ? 15.873 6.507 5.760 1.00 83.12 101 GLN A C 1
ATOM 831 O O . GLN A 1 101 ? 15.522 7.399 4.982 1.00 83.12 101 GLN A O 1
ATOM 836 N N . PRO A 1 102 ? 15.883 6.699 7.089 1.00 81.44 102 PRO A N 1
ATOM 837 C CA . PRO A 1 102 ? 15.611 8.011 7.650 1.00 81.44 102 PRO A CA 1
ATOM 838 C C . PRO A 1 102 ? 16.754 8.982 7.335 1.00 81.44 102 PRO A C 1
ATOM 840 O O . PRO A 1 102 ? 17.912 8.587 7.195 1.00 81.44 102 PRO A O 1
ATOM 843 N N . GLU A 1 103 ? 16.421 10.265 7.243 1.00 83.81 103 GLU A N 1
ATOM 844 C CA . GLU A 1 103 ? 17.413 11.317 7.040 1.00 83.81 103 GLU A CA 1
ATOM 845 C C . GLU A 1 103 ? 18.295 11.470 8.285 1.00 83.81 103 GLU A C 1
ATOM 847 O O . GLU A 1 103 ? 17.849 11.215 9.404 1.00 83.81 103 GLU A O 1
ATOM 852 N N . LYS A 1 104 ? 19.546 11.900 8.104 1.00 84.19 104 LYS A N 1
ATOM 853 C CA . LYS A 1 104 ? 20.444 12.256 9.209 1.00 84.19 104 LYS A CA 1
ATOM 854 C C . LYS A 1 104 ? 20.619 13.765 9.265 1.00 84.19 104 LYS A C 1
ATOM 856 O O . LYS A 1 104 ? 20.803 14.412 8.234 1.00 84.19 104 LYS A O 1
ATOM 861 N N . ASP A 1 105 ? 20.579 14.325 10.468 1.00 85.00 105 ASP A N 1
ATOM 862 C CA . ASP A 1 105 ? 20.870 15.739 10.680 1.00 85.00 105 ASP A CA 1
ATOM 863 C C . ASP A 1 105 ? 22.338 16.013 10.324 1.00 85.00 105 ASP A C 1
ATOM 865 O O . ASP A 1 105 ? 23.248 15.356 10.825 1.00 85.00 105 ASP A O 1
ATOM 869 N N . VAL A 1 106 ? 22.582 16.996 9.456 1.00 85.19 106 VAL A N 1
ATOM 870 C CA . VAL A 1 106 ? 23.928 17.296 8.928 1.00 85.19 106 VAL A CA 1
ATOM 871 C C . VAL A 1 106 ? 24.904 17.726 10.030 1.00 85.19 106 VAL A C 1
ATOM 873 O O . VAL A 1 106 ? 26.115 17.574 9.884 1.00 85.19 106 VAL A O 1
ATOM 876 N N . ARG A 1 107 ? 24.401 18.281 11.137 1.00 86.94 107 ARG A N 1
ATOM 877 C CA . ARG A 1 107 ? 25.215 18.809 12.233 1.00 86.94 107 ARG A CA 1
ATOM 878 C C . ARG A 1 107 ? 25.447 17.772 13.329 1.00 86.94 107 ARG A C 1
ATOM 880 O O . ARG A 1 107 ? 26.542 17.746 13.884 1.00 86.94 107 ARG A O 1
ATOM 887 N N . THR A 1 108 ? 24.441 16.972 13.682 1.00 88.62 108 THR A N 1
ATOM 888 C CA . THR A 1 108 ? 24.542 15.990 14.779 1.00 88.62 108 THR A CA 1
ATOM 889 C C . THR A 1 108 ? 24.829 14.572 14.299 1.00 88.62 108 THR A C 1
ATOM 891 O O . THR A 1 108 ? 25.255 13.745 15.100 1.00 88.62 108 THR A O 1
ATOM 894 N N . ASN A 1 109 ? 24.636 14.291 13.006 1.00 83.56 109 ASN A N 1
ATOM 895 C CA . ASN A 1 109 ? 24.677 12.954 12.408 1.00 83.56 109 ASN A CA 1
ATOM 896 C C . ASN A 1 109 ? 23.661 11.970 13.028 1.00 83.56 109 ASN A C 1
ATOM 898 O O . ASN A 1 109 ? 23.774 10.754 12.864 1.00 83.56 109 ASN A O 1
ATOM 902 N N . GLU A 1 110 ? 22.665 12.486 13.752 1.00 87.50 110 GLU A N 1
ATOM 903 C CA . GLU A 1 110 ? 21.601 11.685 14.345 1.00 87.50 110 GLU A CA 1
ATOM 904 C C . GLU A 1 110 ? 20.466 11.469 13.350 1.00 87.50 110 GLU A C 1
ATOM 906 O O . GLU A 1 110 ? 20.176 12.309 12.497 1.00 87.50 110 GLU A O 1
ATOM 911 N N . VAL A 1 111 ? 19.804 10.327 13.493 1.00 84.44 111 VAL A N 1
ATOM 912 C CA . VAL A 1 111 ? 18.672 9.932 12.664 1.00 84.44 111 VAL A CA 1
ATOM 913 C C . VAL A 1 111 ? 17.461 10.807 12.994 1.00 84.44 111 VAL A C 1
ATOM 915 O O . VAL A 1 111 ? 16.975 10.832 14.126 1.00 84.44 111 VAL A O 1
ATOM 918 N N . VAL A 1 112 ? 16.950 11.512 11.991 1.00 81.88 112 VAL A N 1
ATOM 919 C CA . VAL A 1 112 ? 15.777 12.372 12.099 1.00 81.88 112 VAL A CA 1
ATOM 920 C C . VAL A 1 112 ? 14.536 11.560 11.760 1.00 81.88 112 VAL A C 1
ATOM 922 O O . VAL A 1 112 ? 14.255 11.224 10.610 1.00 81.88 112 VAL A O 1
ATOM 925 N N . HIS A 1 113 ? 13.750 11.265 12.789 1.00 77.31 113 HIS A N 1
ATOM 926 C CA . HIS A 1 113 ? 12.441 10.648 12.624 1.00 77.31 113 HIS A CA 1
ATOM 927 C C . HIS A 1 113 ? 11.359 11.723 12.631 1.00 77.31 113 HIS A C 1
ATOM 929 O O . HIS A 1 113 ? 10.888 12.160 13.685 1.00 77.31 113 HIS A O 1
ATOM 935 N N . HIS A 1 114 ? 10.936 12.145 11.442 1.00 70.50 114 HIS A N 1
ATOM 936 C CA . HIS A 1 114 ? 9.776 13.014 11.312 1.00 70.50 114 HIS A CA 1
ATOM 937 C C . HIS A 1 114 ? 8.508 12.238 11.672 1.00 70.50 114 HIS A C 1
ATOM 939 O O . HIS A 1 114 ? 8.114 11.294 10.988 1.00 70.50 114 HIS A O 1
ATOM 945 N N . ARG A 1 115 ? 7.840 12.648 12.754 1.00 71.06 115 ARG A N 1
ATOM 946 C CA . ARG A 1 115 ? 6.462 12.225 13.004 1.00 71.06 115 ARG A CA 1
ATOM 947 C C . ARG A 1 115 ? 5.551 13.019 12.081 1.00 71.06 115 ARG A C 1
ATOM 949 O O . ARG A 1 115 ? 5.353 14.214 12.288 1.00 71.06 115 ARG A O 1
ATOM 956 N N . GLU A 1 116 ? 4.999 12.354 11.072 1.00 72.12 116 GLU A N 1
ATOM 957 C CA . GLU A 1 116 ? 3.859 12.911 10.350 1.00 72.12 116 GLU A CA 1
ATOM 958 C C . GLU A 1 116 ? 2.646 13.039 11.281 1.00 72.12 116 GLU A C 1
ATOM 960 O O . GLU A 1 116 ? 2.507 12.318 12.275 1.00 72.12 116 GLU A O 1
ATOM 965 N N . ASP A 1 117 ? 1.738 13.955 10.943 1.00 87.69 117 ASP A N 1
ATOM 966 C CA . ASP A 1 117 ? 0.465 14.076 11.642 1.00 87.69 117 ASP A CA 1
ATOM 967 C C . ASP A 1 117 ? -0.401 12.835 11.368 1.00 87.69 117 ASP A C 1
ATOM 969 O O . ASP A 1 117 ? -1.096 12.722 10.351 1.00 87.69 117 ASP A O 1
ATOM 973 N N . HIS A 1 118 ? -0.360 11.892 12.307 1.00 90.56 118 HIS A N 1
ATOM 974 C CA . HIS A 1 118 ? -1.130 10.656 12.263 1.00 90.56 118 HIS A CA 1
ATOM 975 C C . HIS A 1 118 ? -2.639 10.905 12.106 1.00 90.56 118 HIS A C 1
ATOM 977 O O . HIS A 1 118 ? -3.317 10.109 11.457 1.00 90.56 118 HIS A O 1
ATOM 983 N N . ASN A 1 119 ? -3.171 12.039 12.580 1.00 93.69 119 ASN A N 1
ATOM 984 C CA . ASN A 1 119 ? -4.573 12.398 12.363 1.00 93.69 119 ASN A CA 1
ATOM 985 C C . ASN A 1 119 ? -4.858 12.707 10.893 1.00 93.69 119 ASN A C 1
ATOM 987 O O . ASN A 1 119 ? -5.914 12.348 10.362 1.00 93.69 119 ASN A O 1
ATOM 991 N N . HIS A 1 120 ? -3.930 13.372 10.202 1.00 92.75 120 HIS A N 1
ATOM 992 C CA . HIS A 1 120 ? -4.043 13.589 8.763 1.00 92.75 120 HIS A CA 1
ATOM 993 C C . HIS A 1 120 ? -3.992 12.272 7.986 1.00 92.75 120 HIS A C 1
ATOM 995 O O . HIS A 1 120 ? -4.782 12.093 7.053 1.00 92.75 120 HIS A O 1
ATOM 1001 N N . LEU A 1 121 ? -3.131 11.338 8.392 1.00 92.69 121 LEU A N 1
ATOM 1002 C CA . LEU A 1 121 ? -3.070 9.998 7.807 1.00 92.69 121 LEU A CA 1
ATOM 1003 C C . LEU A 1 121 ? -4.348 9.188 8.079 1.00 92.69 121 LEU A C 1
ATOM 1005 O O . LEU A 1 121 ? -4.903 8.618 7.139 1.00 92.69 121 LEU A O 1
ATOM 1009 N N . LEU A 1 122 ? -4.896 9.223 9.301 1.00 95.06 122 LEU A N 1
ATOM 1010 C CA . LEU A 1 122 ? -6.185 8.603 9.626 1.00 95.06 122 LEU A CA 1
ATOM 1011 C C . LEU A 1 122 ? -7.300 9.149 8.727 1.00 95.06 122 LEU A C 1
ATOM 1013 O O . LEU A 1 122 ? -8.047 8.378 8.125 1.00 95.06 122 LEU A O 1
ATOM 1017 N N . LYS A 1 123 ? -7.397 10.477 8.575 1.00 95.19 123 LYS A N 1
ATOM 1018 C CA . LYS A 1 123 ? -8.397 11.103 7.692 1.00 95.19 123 LYS A CA 1
ATOM 1019 C C . LYS A 1 123 ? -8.291 10.590 6.255 1.00 95.19 123 LYS A C 1
ATOM 1021 O O . LYS A 1 123 ? -9.314 10.314 5.625 1.00 95.19 123 LYS A O 1
ATOM 1026 N N . ARG A 1 124 ? -7.068 10.427 5.737 1.00 93.75 124 ARG A N 1
ATOM 1027 C CA . ARG A 1 124 ? -6.833 9.852 4.403 1.00 93.75 124 ARG A CA 1
ATOM 1028 C C . ARG A 1 124 ? -7.287 8.395 4.346 1.00 93.75 124 ARG A C 1
ATOM 1030 O O . ARG A 1 124 ? -8.079 8.068 3.466 1.00 93.75 124 ARG A O 1
ATOM 1037 N N . LEU A 1 125 ? -6.864 7.554 5.291 1.00 94.00 125 LEU A N 1
ATOM 1038 C CA . LEU A 1 125 ? -7.256 6.140 5.364 1.00 94.00 125 LEU A CA 1
ATOM 1039 C C . LEU A 1 125 ? -8.780 5.975 5.378 1.00 94.00 125 LEU A C 1
ATOM 1041 O O . LEU A 1 125 ? -9.334 5.235 4.565 1.00 94.00 125 LEU A O 1
ATOM 1045 N N . ILE A 1 126 ? -9.474 6.727 6.234 1.00 96.00 126 ILE A N 1
ATOM 1046 C CA . ILE A 1 126 ? -10.933 6.667 6.343 1.00 96.00 126 ILE A CA 1
ATOM 1047 C C . ILE A 1 126 ? -11.629 7.200 5.083 1.00 96.00 126 ILE A C 1
ATOM 1049 O O . ILE A 1 126 ? -12.648 6.643 4.675 1.00 96.00 126 ILE A O 1
ATOM 1053 N N . SER A 1 127 ? -11.095 8.228 4.414 1.00 95.25 127 SER A N 1
ATOM 1054 C CA . SER A 1 127 ? -11.639 8.662 3.116 1.00 95.25 127 SER A CA 1
ATOM 1055 C C . SER A 1 127 ? -11.549 7.541 2.080 1.00 95.25 127 SER A C 1
ATOM 1057 O O . SER A 1 127 ? -12.546 7.211 1.440 1.00 95.25 127 SER A O 1
ATOM 1059 N N . ARG A 1 128 ? -10.382 6.890 1.972 1.00 93.94 128 ARG A N 1
ATOM 1060 C CA . ARG A 1 128 ? -10.163 5.769 1.043 1.00 93.94 128 ARG A CA 1
ATOM 1061 C C . ARG A 1 128 ? -11.041 4.563 1.365 1.00 93.94 128 ARG A C 1
ATOM 1063 O O . ARG A 1 128 ? -11.507 3.902 0.438 1.00 93.94 128 ARG A O 1
ATOM 1070 N N . LEU A 1 129 ? -11.307 4.314 2.649 1.00 95.12 129 LEU A N 1
ATOM 1071 C CA . LEU A 1 129 ? -12.292 3.334 3.103 1.00 95.12 129 LEU A CA 1
ATOM 1072 C C . LEU A 1 129 ? -13.686 3.668 2.571 1.00 95.12 129 LEU A C 1
ATOM 1074 O O . LEU A 1 129 ? -14.249 2.857 1.847 1.00 95.12 129 LEU A O 1
ATOM 1078 N N . ARG A 1 130 ? -14.216 4.866 2.849 1.00 93.62 130 ARG A N 1
ATOM 1079 C CA . ARG A 1 130 ? -15.561 5.281 2.395 1.00 93.62 130 ARG A CA 1
ATOM 1080 C C . ARG A 1 130 ? -15.720 5.227 0.873 1.00 93.62 130 ARG A C 1
ATOM 1082 O O . ARG A 1 130 ? -16.797 4.930 0.371 1.00 93.62 130 ARG A O 1
ATOM 1089 N N . GLU A 1 131 ? -14.647 5.512 0.147 1.00 92.56 131 GLU A N 1
ATOM 1090 C CA . GLU A 1 131 ? -14.599 5.472 -1.314 1.00 92.56 131 GLU A CA 1
ATOM 1091 C C . GLU A 1 131 ? -14.462 4.046 -1.898 1.00 92.56 131 GLU A C 1
ATOM 1093 O O . GLU A 1 131 ? -14.517 3.878 -3.117 1.00 92.56 131 GLU A O 1
ATOM 1098 N N . GLY A 1 132 ? -14.276 3.018 -1.062 1.00 91.50 132 GLY A N 1
ATOM 1099 C CA . GLY A 1 132 ? -14.193 1.618 -1.491 1.00 91.50 132 GLY A CA 1
ATOM 1100 C C . GLY A 1 132 ? -12.848 1.221 -2.100 1.00 91.50 132 GLY A C 1
ATOM 1101 O O . GLY A 1 132 ? -12.783 0.297 -2.907 1.00 91.50 132 GLY A O 1
ATOM 1102 N N . TYR A 1 133 ? -11.766 1.917 -1.744 1.00 90.31 133 TYR A N 1
ATOM 1103 C CA . TYR A 1 133 ? -10.421 1.597 -2.234 1.00 90.31 133 TYR A CA 1
ATOM 1104 C C . TYR A 1 133 ? -9.646 0.633 -1.342 1.00 90.31 133 TYR A C 1
ATOM 1106 O O . TYR A 1 133 ? -8.556 0.203 -1.719 1.00 90.31 133 TYR A O 1
ATOM 1114 N N . ILE A 1 134 ? -10.193 0.296 -0.176 1.00 91.31 134 ILE A N 1
ATOM 1115 C CA . ILE A 1 134 ? -9.611 -0.704 0.710 1.00 91.31 134 ILE A CA 1
ATOM 1116 C C . ILE A 1 134 ? -9.907 -2.097 0.135 1.00 91.31 134 ILE A C 1
ATOM 1118 O O . ILE A 1 134 ? -11.079 -2.436 -0.047 1.00 91.31 134 ILE A O 1
ATOM 1122 N N . PRO A 1 135 ? -8.876 -2.899 -0.191 1.00 86.06 135 PRO A N 1
ATOM 1123 C CA . PRO A 1 135 ? -9.071 -4.204 -0.812 1.00 86.06 135 PRO A CA 1
ATOM 1124 C C . PRO A 1 135 ? -9.931 -5.135 0.046 1.00 86.06 135 PRO A C 1
ATOM 1126 O O . PRO A 1 135 ? -9.759 -5.202 1.262 1.00 86.06 135 PRO A O 1
ATOM 1129 N N . ASN A 1 136 ? -10.821 -5.888 -0.607 1.00 88.25 136 ASN A N 1
ATOM 1130 C CA . ASN A 1 136 ? -11.654 -6.925 0.014 1.00 88.25 136 ASN A CA 1
ATOM 1131 C C . ASN A 1 136 ? -12.528 -6.440 1.188 1.00 88.25 136 ASN A C 1
ATOM 1133 O O . ASN A 1 136 ? -12.897 -7.244 2.039 1.00 88.25 136 ASN A O 1
ATOM 1137 N N . PHE A 1 137 ? -12.857 -5.147 1.254 1.00 94.31 137 PHE A N 1
ATOM 1138 C CA . PHE A 1 137 ? -13.698 -4.583 2.310 1.00 94.31 137 PHE A CA 1
ATOM 1139 C C . PHE A 1 137 ? -15.134 -4.366 1.815 1.00 94.31 137 PHE A C 1
ATOM 1141 O O . PHE A 1 137 ? -15.372 -3.517 0.952 1.00 94.31 137 PHE A O 1
ATOM 1148 N N . ASP A 1 138 ? -16.108 -5.086 2.374 1.00 95.00 138 ASP A N 1
ATOM 1149 C CA . ASP A 1 138 ? -17.522 -4.878 2.055 1.00 95.00 138 ASP A CA 1
ATOM 1150 C C . ASP A 1 138 ? -18.118 -3.696 2.834 1.00 95.00 138 ASP A C 1
ATOM 1152 O O . ASP A 1 138 ? -18.467 -3.802 4.008 1.00 95.00 138 ASP A O 1
ATOM 1156 N N . LEU A 1 139 ? -18.314 -2.560 2.159 1.00 94.62 139 LEU A N 1
ATOM 1157 C CA . LEU A 1 139 ? -18.881 -1.353 2.772 1.00 94.62 139 LEU A CA 1
ATOM 1158 C C . LEU A 1 139 ? -20.318 -1.516 3.287 1.00 94.62 139 LEU A C 1
ATOM 1160 O O . LEU A 1 139 ? -20.765 -0.706 4.103 1.00 94.62 139 LEU A O 1
ATOM 1164 N N . ARG A 1 140 ? -21.062 -2.541 2.849 1.00 95.12 140 ARG A N 1
ATOM 1165 C CA . ARG A 1 140 ? -22.443 -2.767 3.307 1.00 95.12 140 ARG A CA 1
ATOM 1166 C C . ARG A 1 140 ? -22.502 -3.074 4.803 1.00 95.12 140 ARG A C 1
ATOM 1168 O O . ARG A 1 140 ? -23.464 -2.663 5.449 1.00 95.12 140 ARG A O 1
ATOM 1175 N N . CYS A 1 141 ? -21.457 -3.688 5.363 1.00 96.31 141 CYS A N 1
ATOM 1176 C CA . CYS A 1 141 ? -21.389 -4.008 6.789 1.00 96.31 141 CYS A CA 1
ATOM 1177 C C . CYS A 1 141 ? -21.410 -2.748 7.675 1.00 96.31 141 CYS A C 1
ATOM 1179 O O . CYS A 1 141 ? -21.984 -2.755 8.762 1.00 96.31 141 CYS A O 1
ATOM 1181 N N . LEU A 1 142 ? -20.863 -1.628 7.186 1.00 96.75 142 LEU A N 1
ATOM 1182 C CA . LEU A 1 142 ? -20.852 -0.353 7.905 1.00 96.75 142 LEU A CA 1
ATOM 1183 C C . LEU A 1 142 ? -22.235 0.300 7.936 1.00 96.75 142 LEU A C 1
ATOM 1185 O O . LEU A 1 142 ? -22.581 0.980 8.900 1.00 96.75 142 LEU A O 1
ATOM 1189 N N . ARG A 1 143 ? -23.051 0.070 6.902 1.00 95.94 143 ARG A N 1
ATOM 1190 C CA . ARG A 1 143 ? -24.454 0.495 6.897 1.00 95.94 143 ARG A CA 1
ATOM 1191 C C . ARG A 1 143 ? -25.265 -0.284 7.930 1.00 95.94 143 ARG A C 1
ATOM 1193 O O . ARG A 1 143 ? -26.114 0.303 8.584 1.00 95.94 143 ARG A O 1
ATOM 1200 N N . GLU A 1 144 ? -24.998 -1.578 8.088 1.00 96.38 144 GLU A N 1
ATOM 1201 C CA . GLU A 1 144 ? -25.630 -2.386 9.137 1.00 96.38 144 GLU A CA 1
ATOM 1202 C C . GLU A 1 144 ? -25.174 -1.955 10.533 1.00 96.38 144 GLU A C 1
ATOM 1204 O O . GLU A 1 144 ? -26.007 -1.811 11.425 1.00 96.38 144 GLU A O 1
ATOM 1209 N N . ALA A 1 145 ? -23.879 -1.668 10.705 1.00 97.12 145 ALA A N 1
ATOM 1210 C CA . ALA A 1 145 ? -23.333 -1.148 11.956 1.00 97.12 145 ALA A CA 1
ATOM 1211 C C . ALA A 1 145 ? -23.972 0.194 12.354 1.00 97.12 145 ALA A C 1
ATOM 1213 O O . ALA A 1 145 ? -24.270 0.403 13.525 1.00 97.12 145 ALA A O 1
ATOM 1214 N N . LEU A 1 146 ? -24.251 1.079 11.388 1.00 97.25 146 LEU A N 1
ATOM 1215 C CA . LEU A 1 146 ? -24.937 2.356 11.629 1.00 97.25 146 LEU A CA 1
ATOM 1216 C C . LEU A 1 146 ? -26.342 2.172 12.232 1.00 97.25 146 LEU A C 1
ATOM 1218 O O . LEU A 1 146 ? -26.809 3.034 12.972 1.00 97.25 146 LEU A O 1
ATOM 1222 N N . CYS A 1 147 ? -27.025 1.070 11.917 1.00 95.88 147 CYS A N 1
ATOM 1223 C CA . CYS A 1 147 ? -28.350 0.775 12.460 1.00 95.88 147 CYS A CA 1
ATOM 1224 C C . CYS A 1 147 ? -28.308 0.213 13.891 1.00 95.88 147 CYS A C 1
ATOM 1226 O O . CYS A 1 147 ? -29.361 0.098 14.517 1.00 95.88 147 CYS A O 1
ATOM 1228 N N . ASP A 1 148 ? -27.128 -0.140 14.409 1.00 95.00 148 ASP A N 1
ATOM 1229 C CA . ASP A 1 148 ? -26.957 -0.676 15.755 1.00 95.00 148 ASP A CA 1
ATOM 1230 C C . ASP A 1 148 ? -26.403 0.408 16.704 1.00 95.00 148 ASP A C 1
ATOM 1232 O O . ASP A 1 148 ? -25.253 0.840 16.553 1.00 95.00 148 ASP A O 1
ATOM 1236 N N . PRO A 1 149 ? -27.182 0.844 17.714 1.00 92.94 149 PRO A N 1
ATOM 1237 C CA . PRO A 1 149 ? -26.777 1.922 18.613 1.00 92.94 149 PRO A CA 1
ATOM 1238 C C . PRO A 1 149 ? -25.558 1.569 19.479 1.00 92.94 149 PRO A C 1
ATOM 1240 O O . PRO A 1 149 ? -24.879 2.473 19.964 1.00 92.94 149 PRO A O 1
ATOM 1243 N N . SER A 1 150 ? -25.242 0.281 19.665 1.00 94.06 150 SER A N 1
ATOM 1244 C CA . SER A 1 150 ? -24.077 -0.157 20.446 1.00 94.06 150 SER A CA 1
ATOM 1245 C C . SER A 1 150 ? -22.741 0.121 19.749 1.00 94.06 150 SER A C 1
ATOM 1247 O O . SER A 1 150 ? -21.687 0.102 20.390 1.00 94.06 150 SER A O 1
ATOM 1249 N N . THR A 1 151 ? -22.761 0.406 18.444 1.00 96.44 151 THR A N 1
ATOM 1250 C CA . THR A 1 151 ? -21.537 0.633 17.667 1.00 96.44 151 THR A CA 1
ATOM 1251 C C . THR A 1 151 ? -20.935 2.015 17.900 1.00 96.44 151 THR A C 1
ATOM 1253 O O . THR A 1 151 ? -19.718 2.176 17.784 1.00 96.44 151 THR A O 1
ATOM 1256 N N . GLY A 1 152 ? -21.774 3.006 18.226 1.00 95.12 152 GLY A N 1
ATOM 1257 C CA . GLY A 1 152 ? -21.394 4.419 18.302 1.00 95.12 152 GLY A CA 1
ATOM 1258 C C . GLY A 1 152 ? -21.105 5.071 16.941 1.00 95.12 152 GLY A C 1
ATOM 1259 O O . GLY A 1 152 ? -20.628 6.209 16.905 1.00 95.12 152 GLY A O 1
ATOM 1260 N N . LEU A 1 153 ? -21.374 4.374 15.829 1.00 96.88 153 LEU A N 1
ATOM 1261 C CA . LEU A 1 153 ? -21.209 4.911 14.481 1.00 96.88 153 LEU A CA 1
ATOM 1262 C C . LEU A 1 153 ? -22.332 5.903 14.167 1.00 96.88 153 LEU A C 1
ATOM 1264 O O . LEU A 1 153 ? -23.506 5.617 14.383 1.00 96.88 153 LEU A O 1
ATOM 1268 N N . THR A 1 154 ? -21.977 7.068 13.629 1.00 96.25 154 THR A N 1
ATOM 1269 C CA . THR A 1 154 ? -22.946 8.099 13.234 1.00 96.25 154 THR A CA 1
ATOM 1270 C C . THR A 1 154 ? -23.052 8.213 11.719 1.00 96.25 154 THR A C 1
ATOM 1272 O O . THR A 1 154 ? -22.151 7.817 10.974 1.00 96.25 154 THR A O 1
ATOM 1275 N N . TYR A 1 155 ? -24.152 8.797 11.247 1.00 95.25 155 TYR A N 1
ATOM 1276 C CA . TYR A 1 155 ? -24.368 9.032 9.822 1.00 95.25 155 TYR A CA 1
ATOM 1277 C C . TYR A 1 155 ? -23.303 9.969 9.233 1.00 95.25 155 TYR A C 1
ATOM 1279 O O . TYR A 1 155 ? -22.797 9.732 8.136 1.00 95.25 155 TYR A O 1
ATOM 1287 N N . GLU A 1 156 ? -22.908 11.007 9.970 1.00 95.25 156 GLU A N 1
ATOM 1288 C CA . GLU A 1 156 ? -21.865 11.959 9.584 1.00 95.25 156 GLU A CA 1
ATOM 1289 C C . GLU A 1 156 ? -20.499 11.281 9.469 1.00 95.25 156 GLU A C 1
ATOM 1291 O O . GLU A 1 156 ? -19.764 11.539 8.511 1.00 95.25 156 GLU A O 1
ATOM 1296 N N . ALA A 1 157 ? -20.189 10.381 10.410 1.00 95.19 157 ALA A N 1
ATOM 1297 C CA . ALA A 1 157 ? -18.983 9.569 10.378 1.00 95.19 157 ALA A CA 1
ATOM 1298 C C . ALA A 1 157 ? -18.992 8.601 9.193 1.00 95.19 157 ALA A C 1
ATOM 1300 O O . ALA A 1 157 ? -17.988 8.498 8.495 1.00 95.19 157 ALA A O 1
ATOM 1301 N N . LEU A 1 158 ? -20.112 7.944 8.887 1.00 95.06 158 LEU A N 1
ATOM 1302 C CA . LEU A 1 158 ? -20.173 7.025 7.750 1.00 95.06 158 LEU A CA 1
ATOM 1303 C C . LEU A 1 158 ? -20.069 7.756 6.407 1.00 95.06 158 LEU A C 1
ATOM 1305 O O . LEU A 1 158 ? -19.275 7.379 5.549 1.00 95.06 158 LEU A O 1
ATOM 1309 N N . THR A 1 159 ? -20.843 8.825 6.227 1.00 92.81 159 THR A N 1
ATOM 1310 C CA . THR A 1 159 ? -20.906 9.563 4.953 1.00 92.81 159 THR A CA 1
ATOM 1311 C C . THR A 1 159 ? -19.718 10.494 4.734 1.00 92.81 159 THR A C 1
ATOM 1313 O O . THR A 1 159 ? -19.456 10.916 3.609 1.00 92.81 159 THR A O 1
ATOM 1316 N N . GLY A 1 160 ? -18.973 10.818 5.794 1.00 91.25 160 GLY A N 1
ATOM 1317 C CA . GLY A 1 160 ? -17.860 11.755 5.720 1.00 91.25 160 GLY A CA 1
ATOM 1318 C C . GLY A 1 160 ? -18.311 13.185 5.453 1.00 91.25 160 GLY A C 1
ATOM 1319 O O . GLY A 1 160 ? -17.583 13.937 4.807 1.00 91.25 160 GLY A O 1
ATOM 1320 N N . LYS A 1 161 ? -19.492 13.571 5.952 1.00 91.69 161 LYS A N 1
ATOM 1321 C CA . LYS A 1 161 ? -20.021 14.941 5.846 1.00 91.69 161 LYS A CA 1
ATOM 1322 C C . LYS A 1 161 ? -18.997 15.976 6.331 1.00 91.69 161 LYS A C 1
ATOM 1324 O O . LYS A 1 161 ? -18.788 16.990 5.673 1.00 91.69 161 LYS A O 1
ATOM 1329 N N . ASN A 1 162 ? -18.286 15.659 7.415 1.00 90.19 162 ASN A N 1
ATOM 1330 C CA . ASN A 1 162 ? -17.212 16.479 7.972 1.00 90.19 162 ASN A CA 1
ATOM 1331 C C . ASN A 1 162 ? -15.839 15.838 7.706 1.00 90.19 162 ASN A C 1
ATOM 1333 O O . ASN A 1 162 ? -15.198 15.320 8.617 1.00 90.19 162 ASN A O 1
ATOM 1337 N N . LYS A 1 163 ? -15.350 15.866 6.459 1.00 81.25 163 LYS A N 1
ATOM 1338 C CA . LYS A 1 163 ? -14.088 15.188 6.070 1.00 81.25 163 LYS A CA 1
ATOM 1339 C C . LYS A 1 163 ? -12.851 15.596 6.887 1.00 81.25 163 LYS A C 1
ATOM 1341 O O . LYS A 1 163 ? -11.892 14.835 6.949 1.00 81.25 163 LYS A O 1
ATOM 1346 N N . GLN A 1 164 ? -12.858 16.786 7.493 1.00 88.69 164 GLN A N 1
ATOM 1347 C CA . GLN A 1 164 ? -11.755 17.281 8.327 1.00 88.69 164 GLN A CA 1
ATOM 1348 C C . GLN A 1 164 ? -11.873 16.908 9.813 1.00 88.69 164 GLN A C 1
ATOM 1350 O O . GLN A 1 164 ? -10.921 17.126 10.558 1.00 88.69 164 GLN A O 1
ATOM 1355 N N . SER A 1 165 ? -13.003 16.336 10.239 1.00 94.56 165 SER A N 1
ATOM 1356 C CA . SER A 1 165 ? -13.261 15.944 11.627 1.00 94.56 165 SER A CA 1
ATOM 1357 C C . SER A 1 165 ? -12.523 14.650 11.966 1.00 94.56 165 SER A C 1
ATOM 1359 O O . SER A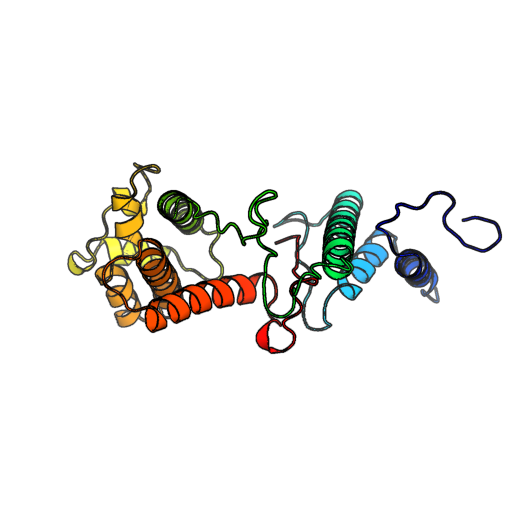 1 165 ? -12.871 13.574 11.475 1.00 94.56 165 SER A O 1
ATOM 1361 N N . VAL A 1 166 ? -11.503 14.757 12.821 1.00 94.19 166 VAL A N 1
ATOM 1362 C CA . VAL A 1 166 ? -10.807 13.593 13.393 1.00 94.19 166 VAL A CA 1
ATOM 1363 C C . VAL A 1 166 ? -11.767 12.737 14.227 1.00 94.19 166 VAL A C 1
ATOM 1365 O O . VAL A 1 166 ? -11.829 11.541 13.949 1.00 94.19 166 VAL A O 1
ATOM 1368 N N . PRO A 1 167 ? -12.611 13.299 15.122 1.00 96.00 167 PRO A N 1
ATOM 1369 C CA . PRO A 1 167 ? -13.563 12.493 15.890 1.00 96.00 167 PRO A CA 1
ATOM 1370 C C . PRO A 1 167 ? -14.522 11.666 15.021 1.00 96.00 167 PRO A C 1
ATOM 1372 O O . PRO A 1 167 ? -14.864 10.538 15.365 1.00 96.00 167 PRO A O 1
ATOM 1375 N N . ASP A 1 168 ? -14.947 12.186 13.865 1.00 95.25 168 ASP A N 1
ATOM 1376 C CA . ASP A 1 168 ? -15.805 11.427 12.942 1.00 95.25 168 ASP A CA 1
ATOM 1377 C C . ASP A 1 168 ? -15.041 10.321 12.204 1.00 95.25 168 ASP A C 1
ATOM 1379 O O . ASP A 1 168 ? -15.629 9.311 11.820 1.00 95.25 168 ASP A O 1
ATOM 1383 N N . CYS A 1 169 ? -13.733 10.480 12.007 1.00 95.94 169 CYS A N 1
ATOM 1384 C CA . CYS A 1 169 ? -12.883 9.411 11.490 1.00 95.94 169 CYS A CA 1
ATOM 1385 C C . CYS A 1 169 ? -12.643 8.335 12.556 1.00 95.94 169 CYS A C 1
ATOM 1387 O O . CYS A 1 169 ? -12.750 7.152 12.252 1.00 95.94 169 CYS A O 1
ATOM 1389 N N . GLU A 1 170 ? -12.418 8.725 13.811 1.00 96.25 170 GLU A N 1
ATOM 1390 C CA . GLU A 1 170 ? -12.283 7.797 14.939 1.00 96.25 170 GLU A CA 1
ATOM 1391 C C . GLU A 1 170 ? -13.563 6.984 15.168 1.00 96.25 170 GLU A C 1
ATOM 1393 O O . GLU A 1 170 ? -13.489 5.789 15.446 1.00 96.25 170 GLU A O 1
ATOM 1398 N N . ARG A 1 171 ? -14.744 7.581 14.945 1.00 96.50 171 ARG A N 1
ATOM 1399 C CA . ARG A 1 171 ? -16.036 6.870 14.981 1.00 96.50 171 ARG A CA 1
ATOM 1400 C C . ARG A 1 171 ? -16.110 5.662 14.045 1.00 96.50 171 ARG A C 1
ATOM 1402 O O . ARG A 1 171 ? -16.764 4.681 14.385 1.00 96.50 171 ARG A O 1
ATOM 1409 N N . MET A 1 172 ? -15.421 5.702 12.904 1.00 96.25 172 MET A N 1
ATOM 1410 C CA . MET A 1 172 ? -15.386 4.589 11.942 1.00 96.25 172 MET A CA 1
ATOM 1411 C C . MET A 1 172 ? -14.608 3.378 12.458 1.00 96.25 172 MET A C 1
ATOM 1413 O O . MET A 1 172 ? -14.893 2.254 12.062 1.00 96.25 172 MET A O 1
ATOM 1417 N N . ILE A 1 173 ? -13.631 3.610 13.334 1.00 96.31 173 ILE A N 1
ATOM 1418 C CA . ILE A 1 173 ? -12.724 2.596 13.891 1.00 96.31 173 ILE A CA 1
ATOM 1419 C C . ILE A 1 173 ? -12.987 2.363 15.384 1.00 96.31 173 ILE A C 1
ATOM 1421 O O . ILE A 1 173 ? -12.138 1.832 16.101 1.00 96.31 173 ILE A O 1
ATOM 1425 N N . LEU A 1 174 ? -14.164 2.755 15.883 1.00 96.12 174 LEU A N 1
ATOM 1426 C CA . LEU A 1 174 ? -14.541 2.524 17.272 1.00 96.12 174 LEU A CA 1
ATOM 1427 C C . LEU A 1 174 ? -14.598 1.033 17.594 1.00 96.12 174 LEU A C 1
ATOM 1429 O O . LEU A 1 174 ? -15.013 0.200 16.787 1.00 96.12 174 LEU A O 1
ATOM 1433 N N . ARG A 1 175 ? -14.273 0.706 18.849 1.00 96.44 175 ARG A N 1
ATOM 1434 C CA . ARG A 1 175 ? -14.348 -0.668 19.361 1.00 96.44 175 ARG A CA 1
ATOM 1435 C C . ARG A 1 175 ? -15.742 -1.281 19.176 1.00 96.44 175 ARG A C 1
ATOM 1437 O O . ARG A 1 175 ? -15.830 -2.469 18.888 1.00 96.44 175 ARG A O 1
ATOM 1444 N N . GLY A 1 176 ? -16.803 -0.480 19.314 1.00 97.31 176 GLY A N 1
ATOM 1445 C CA . GLY A 1 176 ? -18.184 -0.917 19.090 1.00 97.31 176 GLY A CA 1
ATOM 1446 C C . GLY A 1 176 ? -18.417 -1.407 17.660 1.00 97.31 176 GLY A C 1
ATOM 1447 O O . GLY A 1 176 ? -18.930 -2.507 17.471 1.00 97.31 176 GLY A O 1
ATOM 1448 N N . VAL A 1 177 ? -17.954 -0.650 16.658 1.00 97.88 177 VAL A N 1
ATOM 1449 C CA . VAL A 1 177 ? -18.017 -1.043 15.238 1.00 97.88 177 VAL A CA 1
ATOM 1450 C C . VAL A 1 177 ? -17.255 -2.344 15.007 1.00 97.88 177 VAL A C 1
ATOM 1452 O O . VAL A 1 177 ? -17.805 -3.298 14.463 1.00 97.88 177 VAL A O 1
ATOM 1455 N N . VAL A 1 178 ? -16.007 -2.429 15.474 1.00 98.12 178 VAL A N 1
ATOM 1456 C CA . VAL A 1 178 ? -15.182 -3.630 15.279 1.00 98.12 178 VAL A CA 1
ATOM 1457 C C . VAL A 1 178 ? -15.815 -4.864 15.931 1.00 98.12 178 VAL A C 1
ATOM 1459 O O . VAL A 1 178 ? -15.869 -5.931 15.319 1.00 98.12 178 VAL A O 1
ATOM 1462 N N . GLN A 1 179 ? -16.323 -4.733 17.159 1.00 97.88 179 GLN A N 1
ATOM 1463 C CA . GLN A 1 179 ? -16.971 -5.835 17.869 1.00 97.88 179 GLN A CA 1
ATOM 1464 C C . GLN A 1 179 ? -18.254 -6.284 17.163 1.00 97.88 179 GLN A C 1
ATOM 1466 O O . GLN A 1 179 ? -1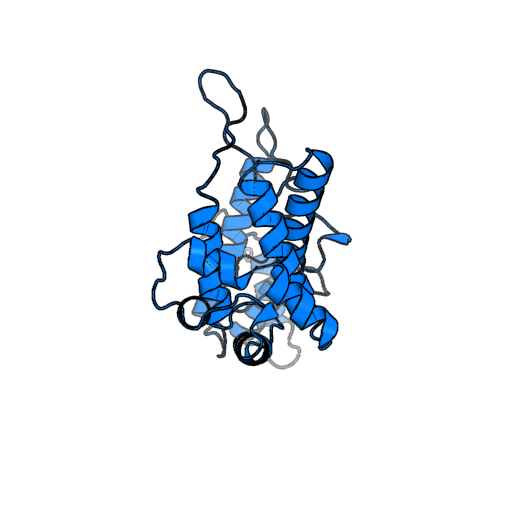8.472 -7.486 17.015 1.00 97.88 179 GLN A O 1
ATOM 1471 N N . PHE A 1 180 ? -19.070 -5.344 16.684 1.00 98.25 180 PHE A N 1
ATOM 1472 C CA . PHE A 1 180 ? -20.257 -5.646 15.888 1.00 98.25 180 PHE A CA 1
ATOM 1473 C C . PHE A 1 180 ? -19.907 -6.475 14.648 1.00 98.25 180 PHE A C 1
ATOM 1475 O O . PHE A 1 180 ? -20.502 -7.529 14.422 1.00 98.25 180 PHE A O 1
ATOM 1482 N N . LEU A 1 181 ? -18.884 -6.062 13.894 1.00 98.12 181 LEU A N 1
ATOM 1483 C CA . LEU A 1 181 ? -18.434 -6.786 12.705 1.00 98.12 181 LEU A CA 1
ATOM 1484 C C . LEU A 1 181 ? -17.959 -8.208 13.035 1.00 98.12 181 LEU A C 1
ATOM 1486 O O . LEU A 1 181 ? -18.344 -9.155 12.346 1.00 98.12 181 LEU A O 1
ATOM 1490 N N . LYS A 1 182 ? -17.200 -8.385 14.128 1.00 97.56 182 LYS A N 1
ATOM 1491 C CA . LYS A 1 182 ? -16.780 -9.714 14.614 1.00 97.56 182 LYS A CA 1
ATOM 1492 C C . LYS A 1 182 ? -17.986 -10.603 14.934 1.00 97.56 182 LYS A C 1
ATOM 1494 O O . LYS A 1 182 ? -18.017 -11.752 14.503 1.00 97.56 182 LYS A O 1
ATOM 1499 N N . MET A 1 183 ? -18.986 -10.072 15.642 1.00 97.31 183 MET A N 1
ATOM 1500 C CA . MET A 1 183 ? -20.195 -10.818 16.027 1.00 97.31 183 MET A CA 1
ATOM 1501 C C . MET A 1 183 ? -21.075 -11.193 14.830 1.00 97.31 183 MET A C 1
ATOM 1503 O O . MET A 1 183 ? -21.700 -12.249 14.837 1.00 97.31 183 MET A O 1
ATOM 1507 N N . ARG A 1 184 ? -21.111 -10.353 13.791 1.00 96.69 184 ARG A N 1
ATOM 1508 C CA . ARG A 1 184 ? -21.872 -10.597 12.555 1.00 96.69 184 ARG A CA 1
ATOM 1509 C C . ARG A 1 184 ? -21.138 -11.470 11.531 1.00 96.69 184 ARG A C 1
ATOM 1511 O O . ARG A 1 184 ? -21.733 -11.845 10.528 1.00 96.69 184 ARG A O 1
ATOM 1518 N N . GLY A 1 185 ? -19.874 -11.815 11.778 1.00 96.69 185 GLY A N 1
ATOM 1519 C CA . GLY A 1 185 ? -19.082 -12.680 10.899 1.00 96.69 185 GLY A CA 1
ATOM 1520 C C . GLY A 1 185 ? -18.292 -11.955 9.802 1.00 96.69 185 GLY A C 1
ATOM 1521 O O . GLY A 1 185 ? -17.651 -12.626 8.994 1.00 96.69 185 GLY A O 1
ATOM 1522 N N . TYR A 1 186 ? -18.250 -10.618 9.802 1.00 97.38 186 TYR A N 1
ATOM 1523 C CA . TYR A 1 186 ? -17.430 -9.796 8.896 1.00 97.38 186 TYR A CA 1
ATOM 1524 C C . TYR A 1 186 ? -15.956 -9.800 9.331 1.00 97.38 186 TYR A C 1
ATOM 1526 O O . TYR A 1 186 ? -15.411 -8.806 9.814 1.00 97.38 186 TYR A O 1
ATOM 1534 N N . LYS A 1 187 ? -15.316 -10.974 9.246 1.00 96.19 187 LYS A N 1
ATOM 1535 C CA . LYS A 1 187 ? -13.974 -11.216 9.802 1.00 96.19 187 LYS A CA 1
ATOM 1536 C C . LYS A 1 187 ? -12.904 -10.322 9.172 1.00 96.19 187 LYS A C 1
ATOM 1538 O O . LYS A 1 187 ? -12.041 -9.830 9.896 1.00 96.19 187 LYS A O 1
ATOM 1543 N N . ASN A 1 188 ? -12.950 -10.120 7.853 1.00 95.62 188 ASN A N 1
ATOM 1544 C CA . ASN A 1 188 ? -11.951 -9.315 7.152 1.00 95.62 188 ASN A CA 1
ATOM 1545 C C . ASN A 1 188 ? -12.099 -7.826 7.489 1.00 95.62 188 ASN A C 1
ATOM 1547 O O . ASN A 1 188 ? -11.132 -7.182 7.882 1.00 95.62 188 ASN A O 1
ATOM 1551 N N . GLU A 1 189 ? -13.317 -7.294 7.420 1.00 97.44 189 GLU A N 1
ATOM 1552 C CA . GLU A 1 189 ? -13.619 -5.892 7.709 1.00 97.44 189 GLU A CA 1
ATOM 1553 C C . GLU A 1 189 ? -13.292 -5.551 9.163 1.00 97.44 189 GLU A C 1
ATOM 1555 O O . GLU A 1 189 ? -12.644 -4.540 9.436 1.00 97.44 189 GLU A O 1
ATOM 1560 N N . ALA A 1 190 ? -13.655 -6.438 10.094 1.00 97.69 190 ALA A N 1
ATOM 1561 C CA . ALA A 1 190 ? -13.271 -6.308 11.491 1.00 97.69 190 ALA A CA 1
ATOM 1562 C C . ALA A 1 190 ? -11.749 -6.269 11.676 1.00 97.69 190 ALA A C 1
ATOM 1564 O O . ALA A 1 190 ? -11.259 -5.452 12.452 1.00 97.69 190 ALA A O 1
ATOM 1565 N N . ARG A 1 191 ? -11.001 -7.138 10.979 1.00 97.06 191 ARG A N 1
ATOM 1566 C CA . ARG A 1 191 ? -9.531 -7.166 11.038 1.00 97.06 191 ARG A CA 1
ATOM 1567 C C . ARG A 1 191 ? -8.937 -5.856 10.526 1.00 97.06 191 ARG A C 1
ATOM 1569 O O . ARG A 1 191 ? -8.094 -5.283 11.204 1.00 97.06 191 ARG A O 1
ATOM 1576 N N . VAL A 1 192 ? -9.399 -5.359 9.380 1.00 96.56 192 VAL A N 1
ATOM 1577 C CA . VAL A 1 192 ? -8.904 -4.102 8.796 1.00 96.56 192 VAL A CA 1
ATOM 1578 C C . VAL A 1 192 ? -9.163 -2.912 9.721 1.00 96.56 192 VAL A C 1
ATOM 1580 O O . VAL A 1 192 ? -8.249 -2.135 9.992 1.00 96.56 192 VAL A O 1
ATOM 1583 N N . LEU A 1 193 ? -10.386 -2.769 10.244 1.00 97.56 193 LEU A N 1
ATOM 1584 C CA . LEU A 1 193 ? -10.699 -1.665 11.157 1.00 97.56 193 LEU A CA 1
ATOM 1585 C C . LEU A 1 193 ? -9.946 -1.775 12.485 1.00 97.56 193 LEU A C 1
ATOM 1587 O O . LEU A 1 193 ? -9.560 -0.749 13.041 1.00 97.56 193 LEU A O 1
ATOM 1591 N N . GLU A 1 194 ? -9.714 -2.990 12.988 1.00 97.69 194 GLU A N 1
ATOM 1592 C CA . GLU A 1 194 ? -8.876 -3.197 14.170 1.00 97.69 194 GLU A CA 1
ATOM 1593 C C . GLU A 1 194 ? -7.432 -2.750 13.908 1.00 97.69 194 GLU A C 1
ATOM 1595 O O . GLU A 1 194 ? -6.886 -2.028 14.736 1.00 97.69 194 GLU A O 1
ATOM 1600 N N . ILE A 1 195 ? -6.847 -3.089 12.753 1.00 97.38 195 ILE A N 1
ATOM 1601 C CA . ILE A 1 195 ? -5.494 -2.649 12.374 1.00 97.38 195 ILE A CA 1
ATOM 1602 C C . ILE A 1 195 ? -5.416 -1.118 12.343 1.00 97.38 195 ILE A C 1
ATOM 1604 O O . ILE A 1 195 ? -4.526 -0.536 12.961 1.00 97.38 195 ILE A O 1
ATOM 1608 N N . PHE A 1 196 ? -6.378 -0.440 11.705 1.00 96.94 196 PHE A N 1
ATOM 1609 C CA . PHE A 1 196 ? -6.409 1.030 11.671 1.00 96.94 196 PHE A CA 1
ATOM 1610 C C . PHE A 1 196 ? -6.547 1.634 13.067 1.00 96.94 196 PHE A C 1
ATOM 1612 O O . PHE A 1 196 ? -5.864 2.604 13.396 1.00 96.94 196 PHE A O 1
ATOM 1619 N N . ARG A 1 197 ? -7.409 1.048 13.904 1.00 95.81 197 ARG A N 1
ATOM 1620 C CA . ARG A 1 197 ? -7.609 1.471 15.290 1.00 95.81 197 ARG A CA 1
ATOM 1621 C C . ARG A 1 197 ? -6.330 1.344 16.112 1.00 95.81 197 ARG A C 1
ATOM 1623 O O . ARG A 1 197 ? -5.970 2.270 16.833 1.00 95.81 197 ARG A O 1
ATOM 1630 N N . GLN A 1 198 ? -5.677 0.193 16.031 1.00 95.88 198 GLN A N 1
ATOM 1631 C CA . GLN A 1 198 ? -4.474 -0.120 16.790 1.00 95.88 198 GLN A CA 1
ATOM 1632 C C . GLN A 1 198 ? -3.282 0.719 16.335 1.00 95.88 198 GLN A C 1
ATOM 1634 O O . GLN A 1 198 ? -2.559 1.247 17.175 1.00 95.88 198 GLN A O 1
ATOM 1639 N N . TRP A 1 199 ? -3.129 0.921 15.026 1.00 95.75 199 TRP A N 1
ATOM 1640 C CA . TRP A 1 199 ? -2.141 1.841 14.471 1.00 95.75 199 TRP A CA 1
ATOM 1641 C C . TRP A 1 199 ? -2.367 3.284 14.940 1.00 95.75 199 TRP A C 1
ATOM 1643 O O . TRP A 1 199 ? -1.423 3.930 15.388 1.00 95.75 199 TRP A O 1
ATOM 1653 N N . HIS A 1 200 ? -3.609 3.782 14.897 1.00 94.69 200 HIS A N 1
ATOM 1654 C CA . HIS A 1 200 ? -3.934 5.143 15.347 1.00 94.69 200 HIS A CA 1
ATOM 1655 C C . HIS A 1 200 ? -3.622 5.327 16.837 1.00 94.69 200 HIS A C 1
ATOM 1657 O O . HIS A 1 200 ? -2.977 6.296 17.226 1.00 94.69 200 HIS A O 1
ATOM 1663 N N . LEU A 1 201 ? -3.987 4.339 17.662 1.00 92.38 201 LEU A N 1
ATOM 1664 C CA . LEU A 1 201 ? -3.640 4.299 19.085 1.00 92.38 201 LEU A CA 1
ATOM 1665 C C . LEU A 1 201 ? -2.117 4.279 19.310 1.00 92.38 201 LEU A C 1
ATOM 1667 O O . LEU A 1 201 ? -1.609 4.962 20.199 1.00 92.38 201 LEU A O 1
ATOM 1671 N N . ALA A 1 202 ? -1.384 3.513 18.498 1.00 93.00 202 ALA A N 1
ATOM 1672 C CA . ALA A 1 202 ? 0.071 3.440 18.551 1.00 93.00 202 ALA A CA 1
ATOM 1673 C C . ALA A 1 202 ? 0.746 4.765 18.190 1.00 93.00 202 ALA A C 1
ATOM 1675 O O . ALA A 1 202 ? 1.721 5.152 18.840 1.00 93.00 202 ALA A O 1
ATOM 1676 N N . ALA A 1 203 ? 0.203 5.468 17.198 1.00 90.94 203 ALA A N 1
ATOM 1677 C CA . ALA A 1 203 ? 0.707 6.746 16.722 1.00 90.94 203 ALA A CA 1
ATOM 1678 C C . ALA A 1 203 ? 0.404 7.919 17.671 1.00 90.94 203 ALA A C 1
ATOM 1680 O O . ALA A 1 203 ? 1.263 8.784 17.840 1.00 90.94 203 ALA A O 1
ATOM 1681 N N . ASP A 1 204 ? -0.758 7.925 18.336 1.00 87.12 204 ASP A N 1
ATOM 1682 C CA . ASP A 1 204 ? -1.102 8.920 19.369 1.00 87.12 204 ASP A CA 1
ATOM 1683 C C . ASP A 1 204 ? -0.180 8.809 20.602 1.00 87.12 204 ASP A C 1
ATOM 1685 O O . ASP A 1 204 ? 0.072 9.782 21.312 1.00 87.12 204 ASP A O 1
ATOM 1689 N N . GLY A 1 205 ? 0.383 7.620 20.848 1.00 72.88 205 GLY A N 1
ATOM 1690 C CA . GLY A 1 205 ? 1.469 7.407 21.808 1.00 72.88 205 GLY A CA 1
ATOM 1691 C C . GLY A 1 205 ? 1.052 7.401 23.283 1.00 72.88 205 GLY A C 1
ATOM 1692 O O . GLY A 1 205 ? 1.903 7.207 24.151 1.00 72.88 205 GLY A O 1
ATOM 1693 N N . ARG A 1 206 ? -0.237 7.568 23.597 1.00 79.75 206 ARG A N 1
ATOM 1694 C CA . ARG A 1 206 ? -0.750 7.593 24.975 1.00 79.75 206 ARG A CA 1
ATOM 1695 C C . ARG A 1 206 ? -1.289 6.228 25.409 1.00 79.75 206 ARG A C 1
ATOM 1697 O O . ARG A 1 206 ? -2.081 5.611 24.707 1.00 79.75 206 ARG A O 1
ATOM 1704 N N . GLY A 1 207 ? -0.915 5.789 26.613 1.00 82.38 207 GLY A N 1
ATOM 1705 C CA . GLY A 1 207 ? -1.599 4.697 27.323 1.00 82.38 207 GLY A CA 1
ATOM 1706 C C . GLY A 1 207 ? -1.343 3.272 26.817 1.00 82.38 207 GLY A C 1
ATOM 1707 O O . GLY A 1 207 ? -2.111 2.380 27.168 1.00 82.38 207 GLY A O 1
ATOM 1708 N N . ILE A 1 208 ? -0.288 3.043 26.029 1.00 91.69 208 ILE A N 1
ATOM 1709 C CA . ILE A 1 208 ? 0.160 1.705 25.606 1.00 91.69 208 ILE A CA 1
ATOM 1710 C C . ILE A 1 208 ? 1.671 1.546 25.826 1.00 91.69 208 ILE A C 1
ATOM 1712 O O . ILE A 1 208 ? 2.398 2.541 25.775 1.00 91.69 208 ILE A O 1
ATOM 1716 N N . CYS A 1 209 ? 2.141 0.319 26.065 1.00 92.06 209 CYS A N 1
ATOM 1717 C CA . CYS A 1 209 ? 3.571 0.023 26.200 1.00 92.06 209 CYS A CA 1
ATOM 1718 C C . CYS A 1 209 ? 4.279 -0.043 24.833 1.00 92.06 209 CYS A C 1
ATOM 1720 O O . CYS A 1 209 ? 3.628 -0.127 23.787 1.00 92.06 209 CYS A O 1
ATOM 1722 N N . GLU A 1 210 ? 5.615 0.002 24.831 1.00 91.25 210 GLU A N 1
ATOM 1723 C CA . GLU A 1 210 ? 6.406 -0.006 23.590 1.00 91.25 210 GLU A CA 1
ATOM 1724 C C . GLU A 1 210 ? 6.290 -1.331 22.829 1.00 91.25 210 GLU A C 1
ATOM 1726 O O . GLU A 1 210 ? 6.297 -1.334 21.598 1.00 91.25 210 GLU A O 1
ATOM 1731 N N . GLU A 1 211 ? 6.123 -2.454 23.530 1.00 93.75 211 GLU A N 1
ATOM 1732 C CA . GLU A 1 211 ? 5.943 -3.768 22.911 1.00 93.75 211 GLU A CA 1
ATOM 1733 C C . GLU A 1 211 ? 4.646 -3.817 22.095 1.00 93.75 211 GLU A C 1
ATOM 1735 O O . GLU A 1 211 ? 4.644 -4.241 20.937 1.00 93.75 211 GLU A O 1
ATOM 1740 N N . ASP A 1 212 ? 3.547 -3.326 22.673 1.00 94.31 212 ASP A N 1
ATOM 1741 C CA . ASP A 1 212 ? 2.258 -3.220 21.990 1.00 94.31 212 ASP A CA 1
ATOM 1742 C C . ASP A 1 212 ? 2.325 -2.219 20.837 1.00 94.31 212 ASP A C 1
ATOM 1744 O O . ASP A 1 212 ? 1.819 -2.494 19.749 1.00 94.31 212 ASP A O 1
ATOM 1748 N N . ARG A 1 213 ? 2.992 -1.078 21.044 1.00 92.69 213 ARG A N 1
ATOM 1749 C CA . ARG A 1 213 ? 3.187 -0.067 20.001 1.00 92.69 213 ARG A CA 1
ATOM 1750 C C . ARG A 1 213 ? 3.934 -0.642 18.798 1.00 92.69 213 ARG A C 1
ATOM 1752 O O . ARG A 1 213 ? 3.487 -0.480 17.664 1.00 92.69 213 ARG A O 1
ATOM 1759 N N . SER A 1 214 ? 5.044 -1.334 19.048 1.00 92.12 214 SER A N 1
ATOM 1760 C CA . SER A 1 214 ? 5.850 -1.997 18.022 1.00 92.12 214 SER A CA 1
ATOM 1761 C C . SER A 1 214 ? 5.033 -3.048 17.268 1.00 92.12 214 SER A C 1
ATOM 1763 O O . SER A 1 214 ? 5.017 -3.053 16.034 1.00 92.12 214 SER A O 1
ATOM 1765 N N . ARG A 1 215 ? 4.266 -3.875 17.994 1.00 95.81 215 ARG A N 1
ATOM 1766 C CA . ARG A 1 215 ? 3.366 -4.868 17.394 1.00 95.81 215 ARG A CA 1
ATOM 1767 C C . ARG A 1 215 ? 2.329 -4.217 16.477 1.00 95.81 215 ARG A C 1
ATOM 1769 O O . ARG A 1 215 ? 2.196 -4.645 15.338 1.00 95.81 215 ARG A O 1
ATOM 1776 N N . TYR A 1 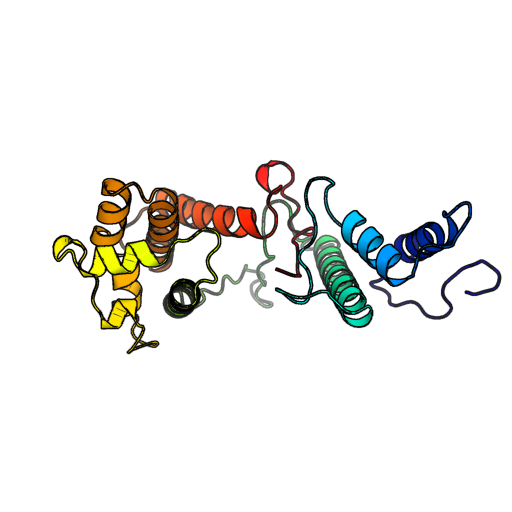216 ? 1.644 -3.164 16.923 1.00 95.62 216 TYR A N 1
ATOM 1777 C CA . TYR A 1 216 ? 0.611 -2.493 16.125 1.00 95.62 216 TYR A CA 1
ATOM 1778 C C . TYR A 1 216 ? 1.168 -1.798 14.877 1.00 95.62 216 TYR A C 1
ATOM 1780 O O . TYR A 1 216 ? 0.551 -1.862 13.812 1.00 95.62 216 TYR A O 1
ATOM 1788 N N . PHE A 1 217 ? 2.350 -1.180 14.961 1.00 92.94 217 PHE A N 1
ATOM 1789 C CA . PHE A 1 217 ? 3.012 -0.646 13.768 1.00 92.94 217 PHE A CA 1
ATOM 1790 C C . PHE A 1 217 ? 3.416 -1.747 12.794 1.00 92.94 217 PHE A C 1
ATOM 1792 O O . PHE A 1 217 ? 3.233 -1.584 11.587 1.00 92.94 217 PHE A O 1
ATOM 1799 N N . LYS A 1 218 ? 3.921 -2.874 13.305 1.00 93.00 218 LYS A N 1
ATOM 1800 C CA . LYS A 1 218 ? 4.252 -4.029 12.475 1.00 93.00 218 LYS A CA 1
ATOM 1801 C C . LYS A 1 218 ? 3.012 -4.598 11.788 1.00 93.00 218 LYS A C 1
ATOM 1803 O O . LYS A 1 218 ? 3.057 -4.808 10.587 1.00 93.00 218 LYS A O 1
ATOM 1808 N N . GLU A 1 219 ? 1.897 -4.762 12.496 1.00 95.75 219 GLU A N 1
ATOM 1809 C CA . GLU A 1 219 ? 0.645 -5.248 11.902 1.00 95.75 219 GLU A CA 1
ATOM 1810 C C . GLU A 1 219 ? 0.130 -4.329 10.784 1.00 95.75 219 GLU A C 1
ATOM 1812 O O . GLU A 1 219 ? -0.290 -4.815 9.734 1.00 95.75 219 GLU A O 1
ATOM 1817 N N . MET A 1 220 ? 0.210 -3.005 10.963 1.00 94.81 220 MET A N 1
ATOM 1818 C CA . MET A 1 220 ? -0.125 -2.050 9.899 1.00 94.81 220 MET A CA 1
ATOM 1819 C C . MET A 1 220 ? 0.835 -2.156 8.711 1.00 94.81 220 MET A C 1
ATOM 1821 O O . MET A 1 220 ? 0.392 -2.138 7.563 1.00 94.81 220 MET A O 1
ATOM 1825 N N . LYS A 1 221 ? 2.143 -2.276 8.972 1.00 92.56 221 LYS A N 1
ATOM 1826 C CA . LYS A 1 221 ? 3.162 -2.448 7.930 1.00 92.56 221 LYS A CA 1
ATOM 1827 C C . LYS A 1 221 ? 2.896 -3.715 7.120 1.00 92.56 221 LYS A C 1
ATOM 1829 O O . LYS A 1 221 ? 2.807 -3.644 5.899 1.00 92.56 221 LYS A O 1
ATOM 1834 N N . ASP A 1 222 ? 2.722 -4.843 7.797 1.00 93.56 222 ASP A N 1
ATOM 1835 C CA . ASP A 1 222 ? 2.494 -6.143 7.172 1.00 93.56 222 ASP A CA 1
ATOM 1836 C C . ASP A 1 222 ? 1.183 -6.124 6.366 1.00 93.56 222 ASP A C 1
ATOM 1838 O O . ASP A 1 222 ? 1.148 -6.618 5.246 1.00 93.56 222 ASP A O 1
ATOM 1842 N N . TRP A 1 223 ? 0.136 -5.445 6.851 1.00 93.62 223 TRP A N 1
ATOM 1843 C CA . TRP A 1 223 ? -1.108 -5.253 6.097 1.00 93.62 223 TRP A CA 1
ATOM 1844 C C . TRP A 1 223 ? -0.935 -4.426 4.810 1.00 93.62 223 TRP A C 1
ATOM 1846 O O . TRP A 1 223 ? -1.561 -4.732 3.793 1.00 93.62 223 TRP A O 1
ATOM 1856 N N . ILE A 1 224 ? -0.088 -3.389 4.822 1.00 90.81 224 ILE A N 1
ATOM 1857 C CA . ILE A 1 224 ? 0.261 -2.631 3.607 1.00 90.81 224 ILE A CA 1
ATOM 1858 C C . ILE A 1 224 ? 1.054 -3.528 2.644 1.00 90.81 224 ILE A C 1
ATOM 1860 O O . ILE A 1 224 ? 0.760 -3.573 1.445 1.00 90.81 224 ILE A O 1
ATOM 1864 N N . LEU A 1 225 ? 2.038 -4.265 3.165 1.00 91.50 225 LEU A N 1
ATOM 1865 C CA . LEU A 1 225 ? 2.919 -5.128 2.380 1.00 91.50 225 LEU A CA 1
ATOM 1866 C C . LEU A 1 225 ? 2.187 -6.324 1.771 1.00 91.50 225 LEU A C 1
ATOM 1868 O O . LEU A 1 225 ? 2.436 -6.631 0.611 1.00 91.50 225 LEU A O 1
ATOM 1872 N N . ASP A 1 226 ? 1.203 -6.909 2.457 1.00 90.56 226 ASP A N 1
ATOM 1873 C CA . ASP A 1 226 ? 0.310 -7.940 1.903 1.00 90.56 226 ASP A CA 1
ATOM 1874 C C . ASP A 1 226 ? -0.335 -7.489 0.581 1.00 90.56 226 ASP A C 1
ATOM 1876 O O . ASP A 1 226 ? -0.750 -8.311 -0.238 1.00 90.56 226 ASP A O 1
ATOM 1880 N N . ASN A 1 227 ? -0.430 -6.174 0.356 1.00 85.88 227 ASN A N 1
ATOM 1881 C CA . ASN A 1 227 ? -0.962 -5.609 -0.866 1.00 85.88 227 ASN A CA 1
ATOM 1882 C C . ASN A 1 227 ? 0.091 -5.114 -1.870 1.00 85.88 227 ASN A C 1
ATOM 1884 O O . ASN A 1 227 ? -0.155 -5.213 -3.073 1.00 85.88 227 ASN A O 1
ATOM 1888 N N . TRP A 1 228 ? 1.202 -4.541 -1.406 1.00 87.75 228 TRP A N 1
ATOM 1889 C CA . TRP A 1 228 ? 2.236 -3.928 -2.261 1.00 87.75 228 TRP A CA 1
ATOM 1890 C C . TRP A 1 228 ? 3.362 -4.895 -2.644 1.00 87.75 228 TRP A C 1
ATOM 1892 O O . TRP A 1 228 ? 4.024 -4.711 -3.662 1.00 87.75 228 TRP A O 1
ATOM 1902 N N . MET A 1 229 ? 3.576 -5.917 -1.820 1.00 91.62 229 MET A N 1
ATOM 1903 C CA . MET A 1 229 ? 4.600 -6.945 -1.963 1.00 91.62 229 MET A CA 1
ATOM 1904 C C . MET A 1 229 ? 4.111 -8.236 -1.282 1.00 91.62 229 MET A C 1
ATOM 1906 O O . MET A 1 229 ? 4.625 -8.597 -0.227 1.00 91.62 229 MET A O 1
ATOM 1910 N N . PRO A 1 230 ? 3.114 -8.957 -1.834 1.00 90.38 230 PRO A N 1
ATOM 1911 C CA . PRO A 1 230 ? 2.519 -10.136 -1.185 1.00 90.38 230 PRO A CA 1
ATOM 1912 C C . PRO A 1 230 ? 3.505 -11.256 -0.798 1.00 90.38 230 PRO A C 1
ATOM 1914 O O . PRO A 1 230 ? 3.162 -12.142 -0.020 1.00 90.38 230 PRO A O 1
ATOM 1917 N N . TRP A 1 231 ? 4.725 -11.232 -1.339 1.00 91.12 231 TRP A N 1
ATOM 1918 C CA . TRP A 1 231 ? 5.808 -12.168 -1.032 1.00 91.12 231 TRP A CA 1
ATOM 1919 C C . TRP A 1 231 ? 6.751 -11.696 0.089 1.00 91.12 231 TRP A C 1
ATOM 1921 O O . TRP A 1 231 ? 7.728 -12.389 0.363 1.00 91.12 231 TRP A O 1
ATOM 1931 N N . HIS A 1 232 ? 6.459 -10.574 0.763 1.00 91.06 232 HIS A N 1
ATOM 1932 C CA . HIS A 1 232 ? 7.328 -9.951 1.780 1.00 91.06 232 HIS A CA 1
ATOM 1933 C C . HIS A 1 232 ? 7.751 -10.886 2.925 1.00 91.06 232 HIS A C 1
ATOM 1935 O O . HIS A 1 232 ? 8.812 -10.711 3.515 1.00 91.06 232 HIS A O 1
ATOM 1941 N N . MET A 1 233 ? 6.939 -11.907 3.218 1.00 88.00 233 MET A N 1
ATOM 1942 C CA . MET A 1 233 ? 7.226 -12.916 4.245 1.00 88.00 233 MET A CA 1
ATOM 1943 C C . MET A 1 233 ? 8.290 -13.937 3.817 1.00 88.00 233 MET A C 1
ATOM 1945 O O . MET A 1 233 ? 8.916 -14.554 4.676 1.00 88.00 233 MET A O 1
ATOM 1949 N N . ALA A 1 234 ? 8.453 -14.163 2.511 1.00 88.56 234 ALA A N 1
ATOM 1950 C CA . ALA A 1 234 ? 9.444 -15.083 1.952 1.00 88.56 234 ALA A CA 1
ATOM 1951 C C . ALA A 1 234 ? 10.724 -14.351 1.527 1.00 88.56 234 ALA A C 1
ATOM 1953 O O . ALA A 1 234 ? 11.816 -14.897 1.663 1.00 88.56 234 ALA A O 1
ATOM 1954 N N . ASP A 1 235 ? 10.579 -13.124 1.033 1.00 87.62 235 ASP A N 1
ATOM 1955 C CA . ASP A 1 235 ? 11.672 -12.239 0.652 1.00 87.62 235 ASP A CA 1
ATOM 1956 C C . ASP A 1 235 ? 11.284 -10.811 1.030 1.00 87.62 235 ASP A C 1
ATOM 1958 O O . ASP A 1 235 ? 10.295 -10.289 0.520 1.00 87.62 235 ASP A O 1
ATOM 1962 N N . SER A 1 236 ? 12.039 -10.205 1.944 1.00 86.88 236 SER A N 1
ATOM 1963 C CA . SER A 1 236 ? 11.765 -8.876 2.480 1.00 86.88 236 SER A CA 1
ATOM 1964 C C . SER A 1 236 ? 12.597 -7.771 1.829 1.00 86.88 236 SER A C 1
ATOM 1966 O O . SER A 1 236 ? 12.660 -6.681 2.393 1.00 86.88 236 SER A O 1
ATOM 1968 N N . ASP A 1 237 ? 13.231 -8.004 0.669 1.00 90.62 237 ASP A N 1
ATOM 1969 C CA . ASP A 1 237 ? 13.902 -6.924 -0.065 1.00 90.62 237 ASP A CA 1
ATOM 1970 C C . ASP A 1 237 ? 12.869 -5.935 -0.623 1.00 90.62 237 ASP A C 1
ATOM 1972 O O . ASP A 1 237 ? 12.360 -6.061 -1.745 1.00 90.62 237 ASP A O 1
ATOM 1976 N N . TYR A 1 238 ? 12.583 -4.892 0.156 1.00 89.75 238 TYR A N 1
ATOM 1977 C CA . TYR A 1 238 ? 11.616 -3.859 -0.198 1.00 89.75 238 TYR A CA 1
ATOM 1978 C C . TYR A 1 238 ? 12.032 -3.060 -1.440 1.00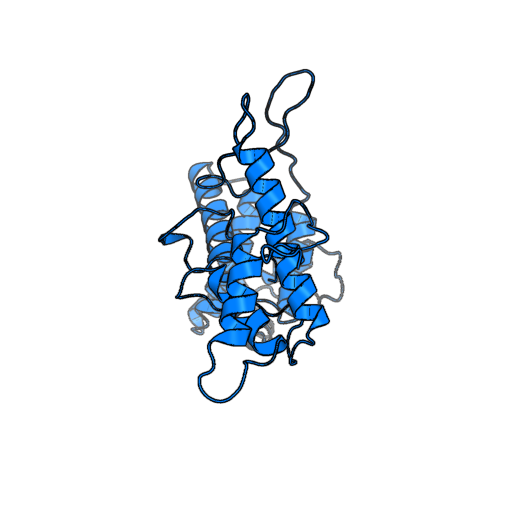 89.75 238 TYR A C 1
ATOM 1980 O O . TYR A 1 238 ? 11.224 -2.299 -1.969 1.00 89.75 238 TYR A O 1
ATOM 1988 N N . SER A 1 239 ? 13.242 -3.258 -1.985 1.00 87.56 239 SER A N 1
ATOM 1989 C CA . SER A 1 239 ? 13.601 -2.670 -3.279 1.00 87.56 239 SER A CA 1
ATOM 1990 C C . SER A 1 239 ? 12.832 -3.232 -4.477 1.00 87.56 239 SER A C 1
ATOM 1992 O O . SER A 1 239 ? 12.833 -2.629 -5.555 1.00 87.56 239 SER A O 1
ATOM 1994 N N . PHE A 1 240 ? 12.101 -4.330 -4.276 1.00 89.25 240 PHE A N 1
ATOM 1995 C CA . PHE A 1 240 ? 11.215 -4.931 -5.270 1.00 89.25 240 PHE A CA 1
ATOM 1996 C C . PHE A 1 240 ? 9.732 -4.586 -5.072 1.00 89.25 240 PHE A C 1
ATOM 1998 O O . PHE A 1 240 ? 8.888 -5.203 -5.720 1.00 89.25 240 PHE A O 1
ATOM 2005 N N . LEU A 1 241 ? 9.401 -3.594 -4.234 1.00 91.06 241 LEU A N 1
ATOM 2006 C CA . LEU A 1 241 ? 8.031 -3.091 -4.089 1.00 91.06 241 LEU A CA 1
ATOM 2007 C C . LEU A 1 241 ? 7.394 -2.765 -5.450 1.00 91.06 241 LEU A C 1
ATOM 2009 O O . LEU A 1 241 ? 8.027 -2.177 -6.334 1.00 91.06 241 LEU A O 1
ATOM 2013 N N . ASP A 1 242 ? 6.119 -3.119 -5.616 1.00 90.81 242 ASP A N 1
ATOM 2014 C CA . ASP A 1 242 ? 5.373 -2.781 -6.826 1.00 90.81 242 ASP A CA 1
ATOM 2015 C C . ASP A 1 242 ? 4.930 -1.315 -6.799 1.00 90.81 242 ASP A C 1
ATOM 2017 O O . ASP A 1 242 ? 3.882 -0.951 -6.263 1.00 90.81 242 ASP A O 1
ATOM 2021 N N . VAL A 1 243 ? 5.749 -0.459 -7.410 1.00 89.00 243 VAL A N 1
ATOM 2022 C CA . VAL A 1 243 ? 5.538 0.995 -7.470 1.00 89.00 243 VAL A CA 1
ATOM 2023 C C . VAL A 1 243 ? 4.300 1.424 -8.261 1.00 89.00 243 VAL A C 1
ATOM 2025 O O . VAL A 1 243 ? 3.940 2.598 -8.227 1.00 89.00 243 VAL A O 1
ATOM 2028 N N . ASN A 1 244 ? 3.637 0.512 -8.980 1.00 86.75 244 ASN A N 1
ATOM 2029 C CA . ASN A 1 244 ? 2.410 0.834 -9.713 1.00 86.75 244 ASN A CA 1
ATOM 2030 C C . ASN A 1 244 ? 1.150 0.774 -8.830 1.00 86.75 244 ASN A C 1
ATOM 2032 O O . ASN A 1 244 ? 0.038 0.986 -9.329 1.00 86.75 244 ASN A O 1
ATOM 2036 N N . ARG A 1 245 ? 1.289 0.425 -7.546 1.00 80.81 245 ARG A N 1
ATOM 2037 C CA . ARG A 1 245 ? 0.153 0.154 -6.664 1.00 80.81 245 ARG A CA 1
ATOM 2038 C C . ARG A 1 245 ? -0.575 1.398 -6.147 1.00 80.81 245 ARG A C 1
ATOM 2040 O O . ARG A 1 245 ? 0.078 2.382 -5.757 1.00 80.81 245 ARG A O 1
#

Radius of gyration: 22.82 Å; chains: 1; bounding box: 58×38×65 Å